Protein AF-A0A920MWV8-F1 (afdb_monomer)

Secondary structure (DSSP, 8-state):
--HHHHHHHHHHHHHHHTTSPPPEEEE--S-TTT--TTS-HHHHHTT-HHHHHHHHHHHHHHHHHHHHHHHH-SEEEEEEE----SS--SEE---S--HHHHTS-HHHHTSHHHHHHSTTHHHHHTSSS-HHHHHHSTTSHHHHHHT-EEEEEETTTEEEEEE--EESSSS-S--TTS------HHHHHSPPPP--SS-EEEEEEE----------

Solvent-accessible surface area (backbone atoms only — not comparable to full-atom values): 12370 Å² total; per-residue (Å²): 115,60,35,60,62,51,50,52,52,46,46,58,52,42,22,72,72,59,82,67,48,78,55,46,76,48,71,50,91,47,52,48,94,63,29,32,74,58,41,59,67,66,75,19,18,68,82,38,67,68,30,44,53,52,41,52,52,54,53,49,54,50,50,53,49,48,52,49,32,66,72,78,24,27,38,63,44,77,44,82,40,67,61,81,93,64,93,73,85,56,47,69,62,42,38,57,49,50,46,74,58,38,64,44,54,63,79,63,43,50,40,66,72,50,39,71,57,23,67,55,35,61,60,38,75,76,43,96,55,53,48,41,39,53,52,26,20,74,85,6,71,24,18,47,43,53,74,43,71,48,76,49,73,49,95,93,76,53,69,49,77,44,73,45,51,33,32,32,6,64,92,29,55,41,57,63,89,49,90,76,64,30,59,48,47,52,61,72,72,68,65,83,78,92,52,95,61,96,42,79,42,51,37,39,38,30,53,41,50,80,78,70,82,82,83,126

Mean predicted aligned error: 7.21 Å

Nearest PDB structures (foldseek):
  3ryd-assembly1_C  TM=3.566E-01  e=9.022E+00  Staphylococcus aureus subsp. aureus MSSA476

Foldseek 3Di:
DFQVVVVVVVQVVCCVVVVRAGAAEQEQPDAQVCAVLLDDLCVGHVPPPVNSVSSVVRLVSLVVNLVVCVVPHQEEAEAETDDDDDPDFAAFRQFQDAQVLLPDDLVVNLPVVNLVSTLCVQVPVVDPDGPLCCQANCPHPQNVQQPDWDWDQDVPPGIDIDHHHYPRYPVHSGPNPDDHDNGTNCSNPSGHDHGDDDDYHYYYYYYDDPPDDPPD

Structure (mmCIF, N/CA/C/O backbone):
data_AF-A0A920MWV8-F1
#
_entry.id   AF-A0A920MWV8-F1
#
loop_
_atom_site.group_PDB
_atom_site.id
_atom_site.type_symbol
_atom_site.label_atom_id
_atom_site.label_alt_id
_atom_site.label_comp_id
_atom_site.label_asym_id
_atom_site.label_entity_id
_atom_site.label_seq_id
_atom_site.pdbx_PDB_ins_code
_atom_site.Cartn_x
_atom_site.Cartn_y
_atom_site.Cartn_z
_atom_site.occupancy
_atom_site.B_iso_or_equiv
_atom_site.auth_seq_id
_atom_site.auth_comp_id
_atom_site.auth_asym_id
_atom_site.auth_atom_id
_atom_site.pdbx_PDB_model_num
ATOM 1 N N . MET A 1 1 ? 6.910 -9.646 11.922 1.00 60.75 1 MET A N 1
ATOM 2 C CA . MET A 1 1 ? 7.449 -8.289 11.637 1.00 60.75 1 MET A CA 1
ATOM 3 C C . MET A 1 1 ? 6.605 -7.246 12.366 1.00 60.75 1 MET A C 1
ATOM 5 O O . MET A 1 1 ? 5.391 -7.362 12.328 1.00 60.75 1 MET A O 1
ATOM 9 N N . ASN A 1 2 ? 7.201 -6.245 13.030 1.00 74.19 2 ASN A N 1
ATOM 10 C CA . ASN A 1 2 ? 6.443 -5.143 13.648 1.00 74.19 2 ASN A CA 1
ATOM 11 C C . ASN A 1 2 ? 6.273 -4.005 12.622 1.00 74.19 2 ASN A C 1
ATOM 13 O O . ASN A 1 2 ? 7.228 -3.272 12.357 1.00 74.19 2 ASN A O 1
ATOM 17 N N . ALA A 1 3 ? 5.077 -3.883 12.038 1.00 75.69 3 ALA A N 1
ATOM 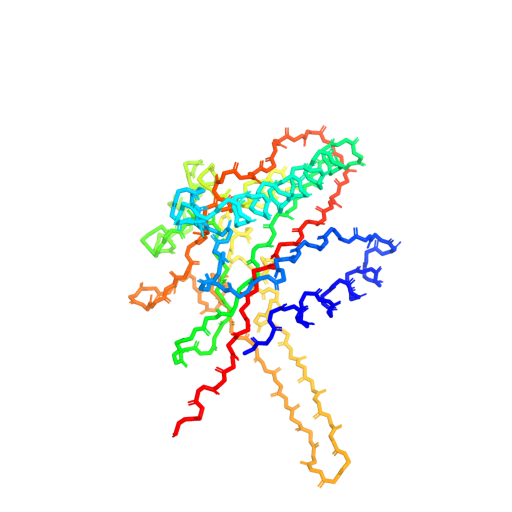18 C CA . ALA A 1 3 ? 4.782 -2.915 10.976 1.00 75.69 3 ALA A CA 1
ATOM 19 C C . ALA A 1 3 ? 4.969 -1.452 11.422 1.00 75.69 3 ALA A C 1
ATOM 21 O O . ALA A 1 3 ? 5.428 -0.624 10.637 1.00 75.69 3 ALA A O 1
ATOM 22 N N . GLN A 1 4 ? 4.720 -1.143 12.698 1.00 80.62 4 GLN A N 1
ATOM 23 C CA . GLN A 1 4 ? 4.949 0.193 13.252 1.00 80.62 4 GLN A CA 1
ATOM 24 C C . GLN A 1 4 ? 6.436 0.564 13.245 1.00 80.62 4 GLN A C 1
ATOM 26 O O . GLN A 1 4 ? 6.795 1.625 12.741 1.00 80.62 4 GLN A O 1
ATOM 31 N N . LYS A 1 5 ? 7.324 -0.328 13.701 1.00 80.56 5 LYS A N 1
ATOM 32 C CA . LYS A 1 5 ? 8.779 -0.087 13.644 1.00 80.56 5 LYS A CA 1
ATOM 33 C C . LYS A 1 5 ? 9.279 0.086 12.208 1.00 80.56 5 LYS A C 1
ATOM 35 O O . LYS A 1 5 ? 10.210 0.856 11.971 1.00 80.56 5 LYS A O 1
ATOM 40 N N . VAL A 1 6 ? 8.686 -0.632 11.251 1.00 81.06 6 VAL A N 1
ATOM 41 C CA . VAL A 1 6 ? 8.997 -0.468 9.821 1.00 81.06 6 VAL A CA 1
ATOM 42 C C . VAL A 1 6 ? 8.585 0.924 9.345 1.00 81.06 6 VAL A C 1
ATOM 44 O O . VAL A 1 6 ? 9.401 1.613 8.737 1.00 81.06 6 VAL A O 1
ATOM 47 N N . ALA A 1 7 ? 7.375 1.371 9.676 1.00 82.12 7 ALA A N 1
ATOM 48 C CA . ALA A 1 7 ? 6.882 2.692 9.303 1.00 82.12 7 ALA A CA 1
ATOM 49 C C . ALA A 1 7 ? 7.688 3.834 9.940 1.00 82.12 7 ALA A C 1
ATOM 51 O O . ALA A 1 7 ? 8.013 4.807 9.265 1.00 82.12 7 ALA A O 1
ATOM 52 N N . GLU A 1 8 ? 8.076 3.707 11.209 1.00 85.31 8 GLU A N 1
ATOM 53 C CA . GLU A 1 8 ? 8.927 4.683 11.901 1.00 85.31 8 GLU A CA 1
ATOM 54 C C . GLU A 1 8 ? 10.310 4.788 11.241 1.00 85.31 8 GLU A C 1
ATOM 56 O O . GLU A 1 8 ? 10.790 5.889 10.957 1.00 85.31 8 GLU A O 1
ATOM 61 N N . ARG A 1 9 ? 10.941 3.647 10.924 1.00 85.88 9 ARG A N 1
ATOM 62 C CA . ARG A 1 9 ? 12.221 3.621 10.196 1.00 85.88 9 ARG A CA 1
ATOM 63 C C . ARG A 1 9 ? 12.085 4.187 8.789 1.00 85.88 9 ARG A C 1
ATOM 65 O O . ARG A 1 9 ? 12.963 4.928 8.347 1.00 85.88 9 ARG A O 1
ATOM 72 N N . PHE A 1 10 ? 10.997 3.865 8.095 1.00 84.69 10 PHE A N 1
ATOM 73 C CA . PHE A 1 10 ? 10.705 4.459 6.799 1.00 84.69 10 PHE A CA 1
ATOM 74 C C . PHE A 1 10 ? 10.611 5.979 6.930 1.00 84.69 10 PHE A C 1
ATOM 76 O O . PHE A 1 10 ? 11.295 6.684 6.195 1.00 84.69 10 PHE A O 1
ATOM 83 N N . ALA A 1 11 ? 9.812 6.490 7.871 1.00 85.12 11 ALA A N 1
ATOM 84 C CA . ALA A 1 11 ? 9.607 7.923 8.057 1.00 85.12 11 ALA A CA 1
ATOM 85 C C . ALA A 1 11 ? 10.926 8.645 8.344 1.00 85.12 11 ALA A C 1
ATOM 87 O O . ALA A 1 11 ? 11.223 9.656 7.708 1.00 85.12 11 ALA A O 1
ATOM 88 N N . TYR A 1 12 ? 11.758 8.074 9.220 1.00 88.25 12 TYR A N 1
ATOM 89 C CA . TYR A 1 12 ? 13.105 8.570 9.486 1.00 88.25 12 TYR A CA 1
ATOM 90 C C . TYR A 1 12 ? 13.933 8.691 8.198 1.00 88.25 12 TYR A C 1
ATOM 92 O O . TYR A 1 12 ? 14.481 9.751 7.899 1.00 88.25 12 TYR A O 1
ATOM 100 N N . HIS A 1 13 ? 13.996 7.629 7.393 1.00 86.31 13 HIS A N 1
ATOM 101 C CA . HIS A 1 13 ? 14.766 7.642 6.151 1.00 86.31 13 HIS A CA 1
ATOM 102 C C . HIS A 1 13 ? 14.157 8.527 5.058 1.00 86.31 13 HIS A C 1
ATOM 104 O O . HIS A 1 13 ? 14.902 9.098 4.260 1.00 86.31 13 HIS A O 1
ATOM 110 N N . PHE A 1 14 ? 12.832 8.658 5.013 1.00 85.06 14 PHE A N 1
ATOM 111 C CA . PHE A 1 14 ? 12.130 9.530 4.081 1.00 85.06 14 PHE A CA 1
ATOM 112 C C . PHE A 1 14 ? 12.491 10.991 4.333 1.00 85.06 14 PHE A C 1
ATOM 114 O O . PHE A 1 14 ? 12.853 11.689 3.391 1.00 85.06 14 PHE A O 1
ATOM 121 N N . VAL A 1 15 ? 12.478 11.443 5.591 1.00 87.31 15 VAL A N 1
ATOM 122 C CA . VAL A 1 15 ? 12.857 12.820 5.955 1.00 87.31 15 VAL A CA 1
ATOM 123 C C . VAL A 1 15 ? 14.269 13.143 5.459 1.00 87.31 15 VAL A C 1
ATOM 125 O O . VAL A 1 15 ? 14.478 14.169 4.811 1.00 87.31 15 VAL A O 1
ATOM 128 N N . GLN A 1 16 ? 15.219 12.227 5.669 1.00 88.69 16 GLN A N 1
ATOM 129 C CA . GLN A 1 16 ? 16.611 12.414 5.245 1.00 88.69 16 GLN A CA 1
ATOM 130 C C . GLN A 1 16 ? 16.779 12.454 3.720 1.00 88.69 16 GLN A C 1
ATOM 132 O O . GLN A 1 16 ? 17.635 13.170 3.208 1.00 88.69 16 GLN A O 1
ATOM 137 N N . ARG A 1 17 ? 15.974 11.684 2.978 1.00 84.75 17 ARG A N 1
ATOM 138 C CA . ARG A 1 17 ? 16.089 11.560 1.513 1.00 84.75 17 ARG A CA 1
ATOM 139 C C . ARG A 1 17 ? 15.222 12.538 0.726 1.00 84.75 17 ARG A C 1
ATOM 141 O O . ARG A 1 17 ? 15.453 12.715 -0.463 1.00 84.75 17 ARG A O 1
ATOM 148 N N . SER A 1 18 ? 14.244 13.165 1.369 1.00 80.81 18 SER A N 1
ATOM 149 C CA . SER A 1 18 ? 13.305 14.105 0.743 1.00 80.81 18 SER A CA 1
ATOM 150 C C . SER A 1 18 ? 13.685 15.576 0.932 1.00 80.81 18 SER A C 1
ATOM 152 O O . SER A 1 18 ? 12.935 16.454 0.517 1.00 80.81 18 SER A O 1
ATOM 154 N N . GLY A 1 19 ? 14.822 15.863 1.576 1.00 84.31 19 GLY A N 1
ATOM 155 C CA . GLY A 1 19 ? 15.212 17.235 1.911 1.00 84.31 19 GLY A CA 1
ATOM 156 C C . GLY A 1 19 ? 14.380 17.840 3.046 1.00 84.31 19 GLY A C 1
ATOM 157 O O . GLY A 1 19 ? 14.167 19.048 3.065 1.00 84.31 19 GLY A O 1
ATOM 158 N N . GLY A 1 20 ? 13.901 17.011 3.984 1.00 85.31 20 GLY A N 1
ATOM 159 C CA . GLY A 1 20 ? 13.187 17.465 5.181 1.00 85.31 20 GLY A CA 1
ATOM 160 C C . GLY A 1 20 ? 11.659 17.384 5.118 1.00 85.31 20 GLY A C 1
ATOM 161 O O . GLY A 1 20 ? 10.998 17.930 6.000 1.00 85.31 20 GLY A O 1
ATOM 162 N N . LEU A 1 21 ? 11.069 16.713 4.121 1.00 85.00 21 LEU A N 1
ATOM 163 C CA . LEU A 1 21 ? 9.624 16.459 4.114 1.00 85.00 21 LEU A CA 1
ATOM 164 C C . LEU A 1 21 ? 9.267 15.369 5.131 1.00 85.00 21 LEU A C 1
ATOM 166 O O . LEU A 1 21 ? 9.934 14.342 5.224 1.00 85.00 21 LEU A O 1
ATOM 170 N N . PHE A 1 22 ? 8.165 15.562 5.853 1.00 87.19 22 PHE A N 1
ATOM 171 C CA . PHE A 1 22 ? 7.656 14.591 6.823 1.00 87.19 22 PHE A CA 1
ATOM 172 C C . PHE A 1 22 ? 6.448 13.846 6.250 1.00 87.19 22 PHE A C 1
ATOM 174 O O . PHE A 1 22 ? 5.479 14.511 5.865 1.00 87.19 22 PHE A O 1
ATOM 181 N N . PRO A 1 23 ? 6.466 12.500 6.188 1.00 89.69 23 PRO A N 1
ATOM 182 C CA . PRO A 1 23 ? 5.280 11.747 5.818 1.00 89.69 23 PRO A CA 1
ATOM 183 C C . PRO A 1 23 ? 4.267 11.799 6.965 1.00 89.69 23 PRO A C 1
ATOM 185 O O . PRO A 1 23 ? 4.644 11.866 8.137 1.00 89.69 23 PRO A O 1
ATOM 188 N N . HIS A 1 24 ? 2.979 11.736 6.643 1.00 89.94 24 HIS A N 1
ATOM 189 C CA . HIS A 1 24 ? 1.967 11.476 7.667 1.00 89.94 24 HIS A CA 1
ATOM 190 C C . HIS A 1 24 ? 2.054 9.996 8.054 1.00 89.94 24 HIS A C 1
ATOM 192 O O . HIS A 1 24 ? 2.054 9.153 7.165 1.00 89.94 24 HIS A O 1
ATOM 198 N N . VAL A 1 25 ? 2.162 9.676 9.346 1.00 90.44 25 VAL A N 1
ATOM 199 C CA . VAL A 1 25 ? 2.163 8.289 9.844 1.00 90.44 25 VAL A CA 1
ATOM 200 C C . VAL A 1 25 ? 0.985 8.122 10.785 1.00 90.44 25 VAL A C 1
ATOM 202 O O . VAL A 1 25 ? 0.934 8.769 11.830 1.00 90.44 25 VAL A O 1
ATOM 205 N N . ILE A 1 26 ? 0.032 7.279 10.403 1.00 91.00 26 ILE A N 1
ATOM 206 C CA . ILE A 1 26 ? -1.207 7.070 11.154 1.00 91.00 26 ILE A CA 1
ATOM 207 C C . ILE A 1 26 ? -1.239 5.624 11.620 1.00 91.00 26 ILE A C 1
ATOM 209 O O . ILE A 1 26 ? -1.191 4.707 10.806 1.00 91.00 26 ILE A O 1
ATOM 213 N N . VAL A 1 27 ? -1.304 5.430 12.935 1.00 89.75 27 VAL A N 1
ATOM 214 C CA . VAL A 1 27 ? -1.213 4.114 13.572 1.00 89.75 27 VAL A CA 1
ATOM 215 C C . VAL A 1 27 ? -2.479 3.866 14.378 1.00 89.75 27 VAL A C 1
ATOM 217 O O . VAL A 1 27 ? -2.849 4.678 15.227 1.00 89.75 27 VAL A O 1
ATOM 220 N N . SER A 1 28 ? -3.139 2.732 14.141 1.00 89.19 28 SER A N 1
ATOM 221 C CA . SER A 1 28 ? -4.110 2.219 15.110 1.00 89.19 28 SER A CA 1
ATOM 222 C C . SER A 1 28 ? -3.342 1.580 16.258 1.00 89.19 28 SER A C 1
ATOM 224 O O . SER A 1 28 ? -2.545 0.688 16.014 1.00 89.19 28 SER A O 1
ATOM 226 N N . ASN A 1 29 ? -3.571 2.012 17.497 1.00 88.00 29 ASN A N 1
ATOM 227 C CA . ASN A 1 29 ? -2.936 1.416 18.683 1.00 88.00 29 ASN A CA 1
ATOM 228 C C . ASN A 1 29 ? -3.797 0.320 19.333 1.00 88.00 29 ASN A C 1
ATOM 230 O O . ASN A 1 29 ? -3.473 -0.170 20.413 1.00 88.00 29 ASN A O 1
ATOM 234 N N . LEU A 1 30 ? -4.921 -0.043 18.709 1.00 87.56 30 LEU A N 1
ATOM 235 C CA . LEU A 1 30 ? -5.789 -1.113 19.185 1.00 87.56 30 LEU A CA 1
ATOM 236 C C . LEU A 1 30 ? -5.422 -2.428 18.511 1.00 87.56 30 LEU A C 1
ATOM 238 O O . LEU A 1 30 ? -5.200 -2.483 17.304 1.00 87.56 30 LEU A O 1
ATOM 242 N N . HIS A 1 31 ? -5.404 -3.501 19.300 1.00 85.00 31 HIS A N 1
ATOM 243 C CA . HIS A 1 31 ? -5.263 -4.846 18.763 1.00 85.00 31 HIS A CA 1
ATOM 244 C C . HIS A 1 31 ? -6.415 -5.152 17.792 1.00 85.00 31 HIS A C 1
ATOM 246 O O . HIS A 1 31 ? -7.559 -4.784 18.065 1.00 85.00 31 HIS A O 1
ATOM 252 N N . ARG A 1 32 ? -6.141 -5.885 16.704 1.00 84.06 32 ARG A N 1
ATOM 253 C CA . ARG A 1 32 ? -7.121 -6.176 15.639 1.00 84.06 32 ARG A CA 1
ATOM 254 C C . ARG A 1 32 ? -8.415 -6.825 16.148 1.00 84.06 32 ARG A C 1
ATOM 256 O O . ARG A 1 32 ? -9.489 -6.545 15.640 1.00 84.06 32 ARG A O 1
ATOM 263 N N . THR A 1 33 ? -8.331 -7.652 17.194 1.00 86.75 33 THR A N 1
ATOM 264 C CA . THR A 1 33 ? -9.518 -8.270 17.831 1.00 86.75 33 THR A CA 1
ATOM 265 C C . THR A 1 33 ? -10.361 -7.298 18.663 1.00 86.75 33 THR A C 1
ATOM 267 O O . THR A 1 33 ? -11.427 -7.671 19.143 1.00 86.75 33 THR A O 1
ATOM 270 N N . LYS A 1 34 ? -9.871 -6.078 18.900 1.00 89.81 34 LYS A N 1
ATOM 271 C CA . LYS A 1 34 ? -10.599 -4.989 19.565 1.00 89.81 34 LYS A CA 1
ATOM 272 C C . LYS A 1 34 ? -11.159 -3.994 18.557 1.00 89.81 34 LYS A C 1
ATOM 274 O O . LYS A 1 34 ? -12.237 -3.459 18.783 1.00 89.81 34 LYS A O 1
ATOM 279 N N . LEU A 1 35 ? -10.406 -3.735 17.493 1.00 91.50 35 LEU A N 1
ATOM 280 C CA . LEU A 1 35 ? -10.814 -2.927 16.356 1.00 91.50 35 LEU A CA 1
ATOM 281 C C . LEU A 1 35 ? -9.945 -3.312 15.158 1.00 91.50 35 LEU A C 1
ATOM 283 O O . LEU A 1 35 ? -8.723 -3.184 15.233 1.00 91.50 35 LEU A O 1
ATOM 287 N N . ASP A 1 36 ? -10.569 -3.712 14.054 1.00 91.25 36 ASP A N 1
ATOM 288 C CA . ASP A 1 36 ? -9.899 -3.811 12.756 1.00 91.25 36 ASP A CA 1
ATOM 289 C C . ASP A 1 36 ? -10.285 -2.604 11.894 1.00 91.25 36 ASP A C 1
ATOM 291 O O . ASP A 1 36 ? -11.315 -2.639 11.223 1.00 91.25 36 ASP A O 1
ATOM 295 N N . PRO A 1 37 ? -9.507 -1.509 11.902 1.00 89.56 37 PRO A N 1
ATOM 296 C CA . PRO A 1 37 ? -9.913 -0.298 11.206 1.00 89.56 37 PRO A CA 1
ATOM 297 C C . PRO A 1 37 ? -9.763 -0.397 9.680 1.00 89.56 37 PRO A C 1
ATOM 299 O O . PRO A 1 37 ? -10.153 0.546 8.996 1.00 89.56 37 PRO A O 1
ATOM 302 N N . ASN A 1 38 ? -9.261 -1.526 9.150 1.00 89.88 38 ASN A N 1
ATOM 303 C CA . ASN A 1 38 ? -9.212 -1.823 7.713 1.00 89.88 38 ASN A CA 1
ATOM 304 C C . ASN A 1 38 ? -10.449 -2.594 7.211 1.00 89.88 38 ASN A C 1
ATOM 306 O O . ASN A 1 38 ? -10.382 -3.330 6.218 1.00 89.88 38 ASN A O 1
ATOM 310 N N . ARG A 1 39 ? -11.573 -2.456 7.919 1.00 90.38 39 ARG A N 1
ATOM 311 C CA . ARG A 1 39 ? -12.894 -3.001 7.590 1.00 90.38 39 ARG A CA 1
ATOM 312 C C . ARG A 1 39 ? -13.945 -1.902 7.651 1.00 90.38 39 ARG A C 1
ATOM 314 O O . ARG A 1 39 ? -13.710 -0.858 8.244 1.00 90.38 39 ARG A O 1
ATOM 321 N N . GLU A 1 40 ? -15.108 -2.162 7.067 1.00 93.38 40 GLU A N 1
ATOM 322 C CA . GLU A 1 40 ? -16.284 -1.300 7.227 1.00 93.38 40 GLU A CA 1
ATOM 323 C C . GLU A 1 40 ? -16.674 -1.218 8.718 1.00 93.38 40 GLU A C 1
ATOM 325 O O . GLU A 1 40 ? -16.466 -2.183 9.457 1.00 93.38 40 GLU A O 1
ATOM 330 N N . VAL A 1 41 ? -17.206 -0.081 9.188 1.00 94.62 41 VAL A N 1
ATOM 331 C CA . VAL A 1 41 ? -17.361 0.210 10.628 1.00 94.62 41 VAL A CA 1
ATOM 332 C C . VAL A 1 41 ? -18.157 -0.851 11.393 1.00 94.62 41 VAL A C 1
ATOM 334 O O . VAL A 1 41 ? -17.835 -1.134 12.550 1.00 94.62 41 VAL A O 1
ATOM 337 N N . VAL A 1 42 ? -19.171 -1.462 10.773 1.00 94.25 42 VAL A N 1
ATOM 338 C CA . VAL A 1 42 ? -20.000 -2.496 11.406 1.00 94.25 42 VAL A CA 1
ATOM 339 C C . VAL A 1 42 ? -19.172 -3.748 11.688 1.00 94.25 42 VAL A C 1
ATOM 341 O O . VAL A 1 42 ? -19.225 -4.280 12.800 1.00 94.25 42 VAL A O 1
ATOM 344 N N . GLU A 1 43 ? -18.369 -4.190 10.718 1.00 93.44 43 GLU A N 1
ATOM 345 C CA . GLU A 1 43 ? -17.445 -5.318 10.880 1.00 93.44 43 GLU A CA 1
ATOM 346 C C . GLU A 1 43 ? -16.283 -4.951 11.813 1.00 93.44 43 GLU A C 1
ATOM 348 O O . GLU A 1 43 ? -15.942 -5.725 12.706 1.00 93.44 43 GLU A O 1
ATOM 353 N N . ALA A 1 44 ? -15.710 -3.759 11.640 1.00 91.69 44 ALA A N 1
ATOM 354 C CA . ALA A 1 44 ? -14.544 -3.277 12.371 1.00 91.69 44 ALA A CA 1
ATOM 355 C C . ALA A 1 44 ? -14.795 -3.182 13.879 1.00 91.69 44 ALA A C 1
ATOM 357 O O . ALA A 1 44 ? -13.966 -3.617 14.681 1.00 91.69 44 ALA A O 1
ATOM 358 N N . ALA A 1 45 ? -15.921 -2.573 14.261 1.00 93.06 45 ALA A N 1
ATOM 359 C CA . ALA A 1 45 ? -16.231 -2.231 15.644 1.00 93.06 45 ALA A CA 1
ATOM 360 C C . ALA A 1 45 ? -17.160 -3.240 16.335 1.00 93.06 45 ALA A C 1
ATOM 362 O O . ALA A 1 45 ? -17.302 -3.184 17.557 1.00 93.06 45 ALA A O 1
ATOM 363 N N . GLN A 1 46 ? -17.812 -4.134 15.580 1.00 93.12 46 GLN A N 1
ATOM 364 C CA . GLN A 1 46 ? -18.670 -5.212 16.095 1.00 93.12 46 GLN A CA 1
ATOM 365 C C . GLN A 1 46 ? -19.710 -4.732 17.131 1.00 93.12 46 GLN A C 1
ATOM 367 O O . GLN A 1 46 ? -19.974 -5.391 18.136 1.00 93.12 46 GLN A O 1
ATOM 372 N N . GLY A 1 47 ? -20.273 -3.538 16.914 1.00 92.12 47 GLY A N 1
ATOM 373 C CA . GLY A 1 47 ? -21.265 -2.913 17.799 1.00 92.12 47 GLY A CA 1
ATOM 374 C C . GLY A 1 47 ? -20.710 -2.284 19.087 1.00 92.12 47 GLY A C 1
ATOM 375 O O . GLY A 1 47 ? -21.478 -1.716 19.864 1.00 92.12 47 GLY A O 1
ATOM 376 N N . ASN A 1 48 ? -19.398 -2.332 19.336 1.00 96.06 48 ASN A N 1
ATOM 377 C CA . ASN A 1 48 ? -18.790 -1.690 20.498 1.00 96.06 48 ASN A CA 1
ATOM 378 C C . ASN A 1 48 ? -18.651 -0.171 20.287 1.00 96.06 48 ASN A C 1
ATOM 380 O O . ASN A 1 48 ? -17.906 0.285 19.422 1.00 96.06 48 ASN A O 1
ATOM 384 N N . LEU A 1 49 ? -19.317 0.628 21.127 1.00 95.88 49 LEU A N 1
ATOM 385 C CA . LEU A 1 49 ? -19.323 2.092 21.000 1.00 95.88 49 LEU A CA 1
ATOM 386 C C . LEU A 1 49 ? -17.930 2.731 21.133 1.00 95.88 49 LEU A C 1
ATOM 388 O O . LEU A 1 49 ? -17.637 3.702 20.438 1.00 95.88 49 LEU A O 1
ATOM 392 N N . GLY A 1 50 ? -17.061 2.186 21.987 1.00 95.12 50 GLY A N 1
ATOM 393 C CA . GLY A 1 50 ? -15.680 2.659 22.121 1.00 95.12 50 GLY A CA 1
ATOM 394 C C . GLY A 1 50 ? -14.845 2.358 20.874 1.00 95.12 50 GLY A C 1
ATOM 395 O O . GLY A 1 50 ? -14.087 3.212 20.417 1.00 95.12 50 GLY A O 1
ATOM 396 N N . ALA A 1 51 ? -15.037 1.182 20.271 1.00 94.12 51 ALA A N 1
ATOM 397 C CA . ALA A 1 51 ? -14.395 0.819 19.011 1.00 94.12 51 ALA A CA 1
ATOM 398 C C . ALA A 1 51 ? -14.886 1.697 17.847 1.00 94.12 51 ALA A C 1
ATOM 400 O O . ALA A 1 51 ? -14.062 2.145 17.056 1.00 94.12 51 ALA A O 1
ATOM 401 N N . VAL A 1 52 ? -16.181 2.040 17.785 1.00 96.31 52 VAL A N 1
ATOM 402 C CA . VAL A 1 52 ? -16.721 3.000 16.797 1.00 96.31 52 VAL A CA 1
ATOM 403 C C . VAL A 1 52 ? -16.078 4.381 16.953 1.00 96.31 52 VAL A C 1
ATOM 405 O O . VAL A 1 52 ? -15.695 5.006 15.966 1.00 96.31 52 VAL A O 1
ATOM 408 N N . GLN A 1 53 ? -15.916 4.871 18.185 1.00 96.31 53 GLN A N 1
ATOM 409 C CA . GLN A 1 53 ? -15.246 6.153 18.429 1.00 96.31 53 GLN A CA 1
ATOM 410 C C . GLN A 1 53 ? -13.784 6.131 17.966 1.00 96.31 53 GLN A C 1
ATOM 412 O O . GLN A 1 53 ? -13.346 7.055 17.278 1.00 96.31 53 GLN A O 1
ATOM 417 N N . ALA A 1 54 ? -13.046 5.069 18.297 1.00 94.88 54 ALA A N 1
ATOM 418 C CA . ALA A 1 54 ? -11.663 4.894 17.861 1.00 94.88 54 ALA A CA 1
ATOM 419 C C . ALA A 1 54 ? -11.548 4.752 16.332 1.00 94.88 54 ALA A C 1
ATOM 421 O O . ALA A 1 54 ? -10.668 5.368 15.732 1.00 94.88 54 ALA A O 1
ATOM 422 N N . TYR A 1 55 ? -12.467 4.017 15.698 1.00 95.00 55 TYR A N 1
ATOM 423 C CA . TYR A 1 55 ? -12.578 3.887 14.243 1.00 95.00 55 TYR A CA 1
ATOM 424 C C . TYR A 1 55 ? -12.761 5.250 13.571 1.00 95.00 55 TYR A C 1
ATOM 426 O O . TYR A 1 55 ? -11.996 5.620 12.682 1.00 95.00 55 TYR A O 1
ATOM 434 N N . ASN A 1 56 ? -13.730 6.037 14.044 1.00 95.56 56 ASN A N 1
ATOM 435 C CA . ASN A 1 56 ? -14.013 7.358 13.491 1.00 95.56 56 ASN A CA 1
ATOM 436 C C . ASN A 1 56 ? -12.823 8.311 13.662 1.00 95.56 56 ASN A C 1
ATOM 438 O O . ASN A 1 56 ? -12.504 9.067 12.747 1.00 95.56 56 ASN A O 1
ATOM 442 N N . ALA A 1 57 ? -12.144 8.275 14.813 1.00 95.19 57 ALA A N 1
ATOM 443 C CA . ALA A 1 57 ? -10.942 9.075 15.039 1.00 95.19 57 ALA A CA 1
ATOM 444 C C . ALA A 1 57 ? -9.813 8.681 14.074 1.00 95.19 57 ALA A C 1
ATOM 446 O O . ALA A 1 57 ? -9.195 9.552 13.464 1.00 95.19 57 ALA A O 1
ATOM 447 N N . TYR A 1 58 ? -9.584 7.379 13.897 1.00 94.25 58 TYR A N 1
ATOM 448 C CA . TYR A 1 58 ? -8.585 6.844 12.977 1.00 94.25 58 TYR A CA 1
ATOM 449 C C . TYR A 1 58 ? -8.831 7.297 11.529 1.00 94.25 58 TYR A C 1
ATOM 451 O O . TYR A 1 58 ? -7.952 7.910 10.921 1.00 94.25 58 TYR A O 1
ATOM 459 N N . HIS A 1 59 ? -10.044 7.092 11.006 1.00 93.50 59 HIS A N 1
ATOM 460 C CA . HIS A 1 59 ? -10.407 7.509 9.645 1.00 93.50 59 HIS A CA 1
ATOM 461 C C . HIS A 1 59 ? -10.388 9.033 9.472 1.00 93.50 59 HIS A C 1
ATOM 463 O O . HIS A 1 59 ? -9.972 9.532 8.428 1.00 93.50 59 HIS A O 1
ATOM 469 N N . LYS A 1 60 ? -10.717 9.802 10.518 1.00 94.94 60 LYS A N 1
ATOM 470 C CA . LYS A 1 60 ? -10.591 11.266 10.494 1.00 94.94 60 LYS A CA 1
ATOM 471 C C . LYS A 1 60 ? -9.137 11.735 10.389 1.00 94.94 60 LYS A C 1
ATOM 473 O O . LYS A 1 60 ? -8.876 12.717 9.692 1.00 94.94 60 LYS A O 1
ATOM 478 N N . PHE A 1 61 ? -8.186 11.067 11.046 1.00 94.25 61 PHE A N 1
ATOM 479 C CA . PHE A 1 61 ? -6.762 11.388 10.883 1.00 94.25 61 PHE A CA 1
ATOM 480 C C . PHE A 1 61 ? -6.274 11.109 9.460 1.00 94.25 61 PHE A C 1
ATOM 482 O O . PHE A 1 61 ? -5.495 11.901 8.931 1.00 94.25 61 PHE A O 1
ATOM 489 N N . ILE A 1 62 ? -6.766 10.036 8.831 1.00 90.94 62 ILE A N 1
ATOM 490 C CA . ILE A 1 62 ? -6.471 9.725 7.425 1.00 90.94 62 ILE A CA 1
ATOM 491 C C . ILE A 1 62 ? -7.008 10.826 6.522 1.00 90.94 62 ILE A C 1
ATOM 493 O O . ILE A 1 62 ? -6.238 11.386 5.745 1.00 90.94 62 ILE A O 1
ATOM 497 N N . GLN A 1 63 ? -8.276 11.210 6.694 1.00 90.81 63 GLN A N 1
ATOM 498 C CA . GLN A 1 63 ? -8.866 12.296 5.915 1.00 90.81 63 GLN A CA 1
ATOM 499 C C . GLN A 1 63 ? -8.097 13.608 6.103 1.00 90.81 63 GLN A C 1
ATOM 501 O O . GLN A 1 63 ? -7.752 14.265 5.135 1.00 90.81 63 GLN A O 1
ATOM 506 N N . THR A 1 64 ? -7.721 13.947 7.338 1.00 92.44 64 THR A N 1
ATOM 507 C CA . THR A 1 64 ? -6.949 15.171 7.615 1.00 92.44 64 THR A CA 1
ATOM 508 C C . THR A 1 64 ? -5.591 15.156 6.900 1.00 92.44 64 THR A C 1
ATOM 510 O O . THR A 1 64 ? -5.132 16.190 6.413 1.00 92.44 64 THR A O 1
ATOM 513 N N . ALA A 1 65 ? -4.927 13.997 6.833 1.00 89.94 65 ALA A N 1
ATOM 514 C CA . ALA A 1 65 ? -3.668 13.844 6.109 1.00 89.94 65 ALA A CA 1
ATOM 515 C C . ALA A 1 65 ? -3.865 13.973 4.592 1.00 89.94 65 ALA A C 1
ATOM 517 O O . ALA A 1 65 ? -3.056 14.637 3.947 1.00 89.94 65 ALA A O 1
ATOM 518 N N . ILE A 1 66 ? -4.939 13.390 4.052 1.00 87.81 66 ILE A N 1
ATOM 519 C CA . ILE A 1 66 ? -5.354 13.533 2.650 1.00 87.81 66 ILE A CA 1
ATOM 520 C C . ILE A 1 66 ? -5.601 15.003 2.318 1.00 87.81 66 ILE A C 1
ATOM 522 O O . ILE A 1 66 ? -4.904 15.543 1.464 1.00 87.81 66 ILE A O 1
ATOM 526 N N . ASP A 1 67 ? -6.464 15.679 3.077 1.00 89.25 67 ASP A N 1
ATOM 527 C CA . ASP A 1 67 ? -6.797 17.093 2.877 1.00 89.25 67 ASP A CA 1
ATOM 528 C C . ASP A 1 67 ? -5.536 17.971 2.935 1.00 89.25 67 ASP A C 1
ATOM 530 O O . ASP A 1 67 ? -5.363 18.907 2.155 1.00 89.25 67 ASP A O 1
ATOM 534 N N . THR A 1 68 ? -4.607 17.660 3.848 1.00 89.06 68 THR A N 1
ATOM 535 C CA . THR A 1 68 ? -3.317 18.360 3.958 1.00 89.06 68 THR A CA 1
ATOM 536 C C . THR A 1 68 ? -2.451 18.139 2.720 1.00 89.06 68 THR A C 1
ATOM 538 O O . THR A 1 68 ? -1.802 19.075 2.245 1.00 89.06 68 THR A O 1
ATOM 541 N N . VAL A 1 69 ? -2.399 16.907 2.209 1.00 85.62 69 VAL A N 1
ATOM 542 C CA . VAL A 1 69 ? -1.673 16.599 0.977 1.00 85.62 69 VAL A CA 1
ATOM 543 C C . VAL A 1 69 ? -2.298 17.343 -0.189 1.00 85.62 69 VAL A C 1
ATOM 545 O O . VAL A 1 69 ? -1.562 18.046 -0.856 1.00 85.62 69 VAL A O 1
ATOM 548 N N . GLU A 1 70 ? -3.611 17.291 -0.378 1.00 83.81 70 GLU A N 1
ATOM 549 C CA . GLU A 1 70 ? -4.301 17.975 -1.480 1.00 83.81 70 GLU A CA 1
ATOM 550 C C . GLU A 1 70 ? -4.208 19.508 -1.395 1.00 83.81 70 GLU A C 1
ATOM 552 O O . GLU A 1 70 ? -4.154 20.190 -2.417 1.00 83.81 70 GLU A O 1
ATOM 557 N N . THR A 1 71 ? -4.137 20.070 -0.183 1.00 85.62 71 THR A N 1
ATOM 558 C CA . THR A 1 71 ? -4.033 21.525 0.024 1.00 85.62 71 THR A CA 1
ATOM 559 C C . THR A 1 71 ? -2.628 22.065 -0.252 1.00 85.62 71 THR A C 1
ATOM 561 O O . THR A 1 71 ? -2.473 23.147 -0.820 1.00 85.62 71 THR A O 1
ATOM 564 N N . TYR A 1 72 ? -1.585 21.365 0.204 1.00 84.69 72 TYR A N 1
ATOM 565 C CA . TYR A 1 72 ? -0.211 21.898 0.224 1.00 84.69 72 TYR A CA 1
ATOM 566 C C . TYR A 1 72 ? 0.742 21.204 -0.748 1.00 84.69 72 TYR A C 1
ATOM 568 O O . TYR A 1 72 ? 1.856 21.685 -0.990 1.00 84.69 72 TYR A O 1
ATOM 576 N N . PHE A 1 73 ? 0.320 20.066 -1.280 1.00 80.00 73 PHE A N 1
ATOM 577 C CA . PHE A 1 73 ? 1.044 19.242 -2.226 1.00 80.00 73 PHE A CA 1
ATOM 578 C C . PHE A 1 73 ? 0.108 18.946 -3.391 1.00 80.00 73 PHE A C 1
ATOM 580 O O . PHE A 1 73 ? -1.100 19.131 -3.329 1.00 80.00 73 PHE A O 1
ATOM 587 N N . ASN A 1 74 ? 0.675 18.546 -4.509 1.00 73.12 74 ASN A N 1
ATOM 588 C CA . ASN A 1 74 ? -0.110 18.338 -5.711 1.00 73.12 74 ASN A CA 1
ATOM 589 C C . ASN A 1 74 ? -0.470 16.870 -5.918 1.00 73.12 74 ASN A C 1
ATOM 591 O O . ASN A 1 74 ? -1.393 16.547 -6.656 1.00 73.12 74 ASN A O 1
ATOM 595 N N . SER A 1 75 ? 0.273 15.969 -5.295 1.00 74.81 75 SER A N 1
ATOM 596 C CA . SER A 1 75 ? -0.021 14.550 -5.329 1.00 74.81 75 SER A CA 1
ATOM 597 C C . SER A 1 75 ? 0.463 13.905 -4.051 1.00 74.81 75 SER A C 1
ATOM 599 O O . SER A 1 75 ? 1.378 14.407 -3.381 1.00 74.81 75 SER A O 1
ATOM 601 N N . GLY A 1 76 ? -0.111 12.750 -3.749 1.00 78.31 76 GLY A N 1
ATOM 602 C CA . GLY A 1 76 ? 0.483 11.869 -2.779 1.00 78.31 76 GLY A CA 1
ATOM 603 C C . GLY A 1 76 ? 0.258 10.401 -3.041 1.00 78.31 76 GLY A C 1
ATOM 604 O O . GLY A 1 76 ? -0.398 9.991 -3.993 1.00 78.31 76 GLY A O 1
ATOM 605 N N . VAL A 1 77 ? 0.864 9.608 -2.168 1.00 81.88 77 VAL A N 1
ATOM 606 C CA . VAL A 1 77 ? 0.742 8.154 -2.176 1.00 81.88 77 VAL A CA 1
ATOM 607 C C . VAL A 1 77 ? 0.283 7.724 -0.794 1.00 81.88 77 VAL A C 1
ATOM 609 O O . VAL A 1 77 ? 0.884 8.124 0.203 1.00 81.88 77 VAL A O 1
ATOM 612 N N . LEU A 1 78 ? -0.780 6.926 -0.751 1.00 84.81 78 LEU A N 1
ATOM 613 C CA . LEU A 1 78 ? -1.265 6.259 0.449 1.00 84.81 78 LEU A CA 1
ATOM 614 C C . LEU A 1 78 ? -0.639 4.861 0.508 1.00 84.81 78 LEU A C 1
ATOM 616 O O . LEU A 1 78 ? -0.916 4.027 -0.350 1.00 84.81 78 LEU A O 1
ATOM 620 N N . LEU A 1 79 ? 0.203 4.596 1.504 1.00 83.56 79 LEU A N 1
ATOM 621 C CA . LEU A 1 79 ? 0.764 3.263 1.733 1.00 83.56 79 LEU A CA 1
ATOM 622 C C . LEU A 1 79 ? 0.094 2.617 2.941 1.00 83.56 79 LEU A C 1
ATOM 624 O O . LEU A 1 79 ? 0.237 3.119 4.051 1.00 83.56 79 LEU A O 1
ATOM 628 N N . ASP A 1 80 ? -0.596 1.499 2.724 1.00 84.25 80 ASP A N 1
ATOM 629 C CA . ASP A 1 80 ? -1.107 0.634 3.789 1.00 84.25 80 ASP A CA 1
ATOM 630 C C . ASP A 1 80 ? -0.053 -0.427 4.143 1.00 84.25 80 ASP A C 1
ATOM 632 O O . ASP A 1 80 ? 0.246 -1.323 3.352 1.00 84.25 80 ASP A O 1
ATOM 636 N N . LEU A 1 81 ? 0.525 -0.309 5.339 1.00 80.12 81 LEU A N 1
ATOM 637 C CA . LEU A 1 81 ? 1.514 -1.237 5.871 1.00 80.12 81 LEU A CA 1
ATOM 638 C C . LEU A 1 81 ? 0.869 -2.211 6.862 1.00 80.12 81 LEU A C 1
ATOM 640 O O . LEU A 1 81 ? 0.388 -1.822 7.932 1.00 80.12 81 LEU A O 1
ATOM 644 N N . HIS A 1 82 ? 0.967 -3.499 6.544 1.00 76.56 82 HIS A N 1
ATOM 645 C CA . HIS A 1 82 ? 0.561 -4.607 7.399 1.00 76.56 82 HIS A CA 1
ATOM 646 C C . HIS A 1 82 ? 1.635 -5.709 7.379 1.00 76.56 82 HIS A C 1
ATOM 648 O O . HIS A 1 82 ? 2.390 -5.860 6.422 1.00 76.56 82 HIS A O 1
ATOM 654 N N . GLY A 1 83 ? 1.744 -6.471 8.468 1.00 69.12 83 GLY A N 1
ATOM 655 C CA . GLY A 1 83 ? 2.455 -7.746 8.459 1.00 69.12 83 GLY A CA 1
ATOM 656 C C . GLY A 1 83 ? 1.531 -8.847 7.946 1.00 69.12 83 GLY A C 1
ATOM 657 O O . GLY A 1 83 ? 0.359 -8.884 8.309 1.00 69.12 83 GLY A O 1
ATOM 658 N N . HIS A 1 84 ? 2.042 -9.764 7.137 1.00 70.06 84 HIS A N 1
ATOM 659 C CA . HIS A 1 84 ? 1.321 -10.987 6.794 1.00 70.06 84 HIS A CA 1
ATOM 660 C C . HIS A 1 84 ? 1.918 -12.179 7.552 1.00 70.06 84 HIS A C 1
ATOM 662 O O . HIS A 1 84 ? 3.035 -12.118 8.072 1.00 70.06 84 HIS A O 1
ATOM 668 N N . GLY A 1 85 ? 1.104 -13.220 7.718 1.00 66.62 85 GLY A N 1
ATOM 669 C CA . GLY A 1 85 ? 1.435 -14.432 8.467 1.00 66.62 85 GLY A CA 1
ATOM 670 C C . GLY A 1 85 ? 1.393 -15.662 7.572 1.00 66.62 85 GLY A C 1
ATOM 671 O O . GLY A 1 85 ? 0.695 -16.613 7.905 1.00 66.62 85 GLY A O 1
ATOM 672 N N . HIS A 1 86 ? 2.063 -15.612 6.420 1.00 75.81 86 HIS A N 1
ATOM 673 C CA . HIS A 1 86 ? 2.232 -16.773 5.548 1.00 75.81 86 HIS A CA 1
ATOM 674 C C . HIS A 1 86 ? 3.710 -17.069 5.289 1.00 75.81 86 HIS A C 1
ATOM 676 O O . HIS A 1 86 ? 4.572 -16.203 5.444 1.00 75.81 86 HIS A O 1
ATOM 682 N N . ASP A 1 87 ? 3.991 -18.305 4.878 1.00 81.56 87 ASP A N 1
ATOM 683 C CA . ASP A 1 87 ? 5.351 -18.849 4.809 1.00 81.56 87 ASP A CA 1
ATOM 684 C C . ASP A 1 87 ? 6.248 -18.121 3.797 1.00 81.56 87 ASP A C 1
ATOM 686 O O . ASP A 1 87 ? 7.467 -18.059 3.969 1.00 81.56 87 ASP A O 1
ATOM 690 N N . ILE A 1 88 ? 5.652 -17.518 2.762 1.00 83.12 88 ILE A N 1
ATOM 691 C CA . ILE A 1 88 ? 6.394 -16.824 1.708 1.00 83.12 88 ILE A CA 1
ATOM 692 C C . ILE A 1 88 ? 6.922 -15.477 2.215 1.00 83.12 88 ILE A C 1
ATOM 694 O O . ILE A 1 88 ? 6.161 -14.539 2.461 1.00 83.12 88 ILE A O 1
ATOM 698 N N . GLN A 1 89 ? 8.245 -15.367 2.327 1.00 84.69 89 GLN A N 1
ATOM 699 C CA . GLN A 1 89 ? 8.937 -14.157 2.772 1.00 84.69 89 GLN A CA 1
ATOM 700 C C . GLN A 1 89 ? 9.154 -13.181 1.610 1.00 84.69 89 GLN A C 1
ATOM 702 O O . GLN A 1 89 ? 10.194 -13.191 0.961 1.00 84.69 89 GLN A O 1
ATOM 707 N N . ARG A 1 90 ? 8.170 -12.315 1.358 1.00 88.31 90 ARG A N 1
ATOM 708 C CA . ARG A 1 90 ? 8.257 -11.227 0.370 1.00 88.31 90 ARG A CA 1
ATOM 709 C C . ARG A 1 90 ? 7.424 -10.022 0.792 1.00 88.31 90 ARG A C 1
ATOM 711 O O . ARG A 1 90 ? 6.503 -10.146 1.601 1.00 88.31 90 ARG A O 1
ATOM 718 N N . LEU A 1 91 ? 7.710 -8.865 0.206 1.00 88.69 91 LEU A N 1
ATOM 719 C CA . LEU A 1 91 ? 6.843 -7.695 0.294 1.00 88.69 91 LEU A CA 1
ATOM 720 C C . LEU A 1 91 ? 5.713 -7.792 -0.733 1.00 88.69 91 LEU A C 1
ATOM 722 O O . LEU A 1 91 ? 5.952 -7.972 -1.924 1.00 88.69 91 LEU A O 1
ATOM 726 N N . GLU A 1 92 ? 4.481 -7.639 -0.265 1.00 91.31 92 GLU A N 1
ATOM 727 C CA . GLU A 1 92 ? 3.293 -7.627 -1.113 1.00 91.31 92 GLU A CA 1
ATOM 728 C C . GLU A 1 92 ? 2.808 -6.192 -1.265 1.00 91.31 92 GLU A C 1
ATOM 730 O O . GLU A 1 92 ? 2.445 -5.527 -0.296 1.00 91.31 92 GLU A O 1
ATOM 735 N N . LEU A 1 93 ? 2.868 -5.686 -2.490 1.00 91.44 93 LEU A N 1
ATOM 736 C CA . LEU A 1 93 ? 2.518 -4.316 -2.816 1.00 91.44 93 LEU A CA 1
ATOM 737 C C . LEU A 1 93 ? 1.087 -4.304 -3.360 1.00 91.44 93 LEU A C 1
ATOM 739 O O . LEU A 1 93 ? 0.870 -4.379 -4.567 1.00 91.44 93 LEU A O 1
ATOM 743 N N . GLY A 1 94 ? 0.115 -4.285 -2.447 1.00 90.31 94 GLY A N 1
ATOM 744 C CA . GLY A 1 94 ? -1.320 -4.276 -2.740 1.00 90.31 94 GLY A CA 1
ATOM 745 C C . GLY A 1 94 ? -1.791 -2.952 -3.338 1.00 90.31 94 GLY A C 1
ATOM 746 O O . GLY A 1 94 ? -2.069 -2.000 -2.608 1.00 90.31 94 GLY A O 1
ATOM 747 N N . TYR A 1 95 ? -1.890 -2.886 -4.667 1.00 92.88 95 TYR A N 1
ATOM 748 C CA . TYR A 1 95 ? -2.277 -1.672 -5.396 1.00 92.88 95 TYR A CA 1
ATOM 749 C C . TYR A 1 95 ? -3.737 -1.653 -5.859 1.00 92.88 95 TYR A C 1
ATOM 751 O O . TYR A 1 95 ? -4.047 -1.001 -6.855 1.00 92.88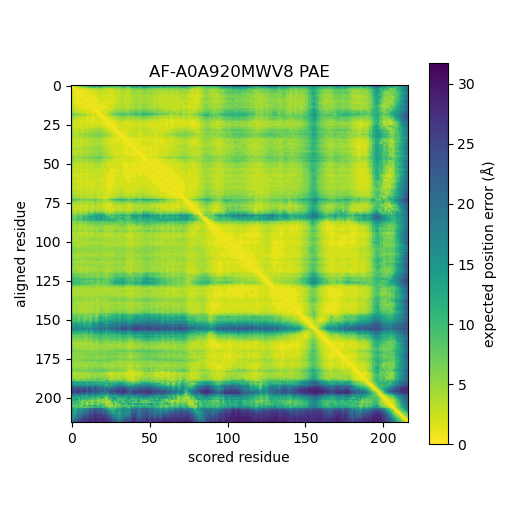 95 TYR A O 1
ATOM 759 N N . LEU A 1 96 ? -4.619 -2.373 -5.158 1.00 93.75 96 LEU A N 1
ATOM 760 C CA . LEU A 1 96 ? -6.014 -2.655 -5.534 1.00 93.75 96 LEU A CA 1
ATOM 761 C C . LEU A 1 96 ? -6.165 -3.458 -6.835 1.00 93.75 96 LEU A C 1
ATOM 763 O O . LEU A 1 96 ? -7.251 -3.522 -7.406 1.00 93.75 96 LEU A O 1
ATOM 767 N N . LEU A 1 97 ? -5.085 -4.096 -7.278 1.00 95.44 97 LEU A N 1
ATOM 768 C CA . LEU A 1 97 ? -5.076 -5.070 -8.364 1.00 95.44 97 LEU A CA 1
ATOM 769 C C . LEU A 1 97 ? -5.039 -6.468 -7.758 1.00 95.44 97 LEU A C 1
ATOM 771 O O . LEU A 1 97 ? -4.320 -6.683 -6.786 1.00 95.44 97 LEU A O 1
ATOM 775 N N . ASP A 1 98 ? -5.818 -7.393 -8.302 1.00 95.81 98 ASP A N 1
ATOM 776 C CA . ASP A 1 98 ? -5.801 -8.794 -7.885 1.00 95.81 98 ASP A CA 1
ATOM 777 C C . ASP A 1 98 ? -4.796 -9.628 -8.692 1.00 95.81 98 ASP A C 1
ATOM 779 O O . ASP A 1 98 ? -4.175 -9.140 -9.637 1.00 95.81 98 ASP A O 1
ATOM 783 N N . SER A 1 99 ? -4.595 -10.891 -8.303 1.00 95.94 99 SER A N 1
ATOM 784 C CA . SER A 1 99 ? -3.647 -11.779 -8.986 1.00 95.94 99 SER A CA 1
ATOM 785 C C . SER A 1 99 ? -3.956 -11.933 -10.479 1.00 95.94 99 SER A C 1
ATOM 787 O O . SER A 1 99 ? -3.030 -11.953 -11.284 1.00 95.94 99 SER A O 1
ATOM 789 N N . ASN A 1 100 ? -5.238 -11.967 -10.869 1.00 97.12 100 ASN A N 1
ATOM 790 C CA . ASN A 1 100 ? -5.617 -12.094 -12.277 1.00 97.12 100 ASN A CA 1
ATOM 791 C C . ASN A 1 100 ? -5.280 -10.821 -13.057 1.00 97.12 100 ASN A C 1
ATOM 793 O O . ASN A 1 100 ? -4.847 -10.908 -14.205 1.00 97.12 100 ASN A O 1
ATOM 797 N N . ASP A 1 101 ? -5.455 -9.643 -12.449 1.00 97.94 101 ASP A N 1
ATOM 798 C CA . ASP A 1 101 ? -4.995 -8.393 -13.054 1.00 97.94 101 ASP A CA 1
ATOM 799 C C . ASP A 1 101 ? -3.472 -8.410 -13.238 1.00 97.94 101 ASP A C 1
ATOM 801 O O . ASP A 1 101 ? -2.971 -8.052 -14.302 1.00 97.94 101 ASP A O 1
ATOM 805 N N . LEU A 1 102 ? -2.723 -8.828 -12.211 1.00 97.88 102 LEU A N 1
ATOM 806 C CA . LEU A 1 102 ? -1.257 -8.843 -12.236 1.00 97.88 102 LEU A CA 1
ATOM 807 C C . LEU A 1 102 ? -0.685 -9.879 -13.218 1.00 97.88 102 LEU A C 1
ATOM 809 O O . LEU A 1 102 ? 0.408 -9.664 -13.753 1.00 97.88 102 LEU A O 1
ATOM 813 N N . ASP A 1 103 ? -1.421 -10.951 -13.512 1.00 97.62 103 ASP A N 1
ATOM 814 C CA . ASP A 1 103 ? -1.066 -11.957 -14.523 1.00 97.62 103 ASP A CA 1
ATOM 815 C C . ASP A 1 103 ? -1.145 -11.431 -15.965 1.00 97.62 103 ASP A C 1
ATOM 817 O O . ASP A 1 103 ? -0.567 -12.022 -16.882 1.00 97.62 103 ASP A O 1
ATOM 821 N N . LEU A 1 104 ? -1.810 -10.296 -16.196 1.00 98.25 104 LEU A N 1
ATOM 822 C CA . LEU A 1 104 ? -1.892 -9.689 -17.522 1.00 98.25 104 LEU A CA 1
ATOM 823 C C . LEU A 1 104 ? -0.516 -9.253 -18.031 1.00 98.25 104 LEU A C 1
ATOM 825 O O . LEU A 1 104 ? 0.323 -8.734 -17.290 1.00 98.25 104 LEU A O 1
ATOM 829 N N . GLY A 1 105 ? -0.296 -9.379 -19.343 1.00 97.88 105 GLY A N 1
ATOM 830 C CA . GLY A 1 105 ? 0.898 -8.847 -19.999 1.00 97.88 105 GLY A CA 1
ATOM 831 C C . GLY A 1 105 ? 0.929 -7.312 -20.002 1.00 97.88 105 GLY A C 1
ATOM 832 O O . GLY A 1 105 ? -0.106 -6.656 -19.885 1.00 97.88 105 GLY A O 1
ATOM 833 N N . ASN A 1 106 ? 2.114 -6.714 -20.194 1.00 97.50 106 ASN A N 1
ATOM 834 C CA . ASN A 1 106 ? 2.289 -5.248 -20.151 1.00 97.50 106 ASN A CA 1
ATOM 835 C C . ASN A 1 106 ? 1.345 -4.498 -21.106 1.00 97.50 106 ASN A C 1
ATOM 837 O O . ASN A 1 106 ? 0.813 -3.454 -20.749 1.00 97.50 106 ASN A O 1
ATOM 841 N N . VAL A 1 107 ? 1.090 -5.040 -22.301 1.00 97.75 107 VAL A N 1
ATOM 842 C CA . VAL A 1 107 ? 0.163 -4.427 -23.269 1.00 97.75 107 VAL A CA 1
ATOM 843 C C . VAL A 1 107 ? -1.266 -4.371 -22.721 1.00 97.75 107 VAL A C 1
ATOM 845 O O . VAL A 1 107 ? -1.928 -3.350 -22.859 1.00 97.75 107 VAL A O 1
ATOM 848 N N . GLN A 1 108 ? -1.731 -5.447 -22.084 1.00 98.19 108 GLN A N 1
ATOM 849 C CA . GLN A 1 108 ? -3.099 -5.552 -21.573 1.00 98.19 108 GLN A CA 1
ATOM 850 C C . GLN A 1 108 ? -3.294 -4.695 -20.321 1.00 98.19 108 GLN A C 1
ATOM 852 O O . GLN A 1 108 ? -4.256 -3.935 -20.243 1.00 98.19 108 GLN A O 1
ATOM 857 N N . ILE A 1 109 ? -2.355 -4.767 -19.372 1.00 97.56 109 ILE A N 1
ATOM 858 C CA . ILE A 1 109 ? -2.459 -4.028 -18.109 1.00 97.56 109 ILE A CA 1
ATOM 859 C C . ILE A 1 109 ? -2.326 -2.511 -18.300 1.00 97.56 109 ILE A C 1
ATOM 861 O O . ILE A 1 109 ? -2.789 -1.744 -17.469 1.00 97.56 109 ILE A O 1
ATOM 865 N N . ASN A 1 110 ? -1.759 -2.055 -19.423 1.00 96.75 110 ASN A N 1
ATOM 866 C CA . ASN A 1 110 ? -1.716 -0.637 -19.790 1.00 96.75 110 ASN A CA 1
ATOM 867 C C . ASN A 1 110 ? -3.078 -0.058 -20.215 1.00 96.75 110 ASN A C 1
ATOM 869 O O . ASN A 1 110 ? -3.163 1.140 -20.490 1.00 96.75 110 ASN A O 1
ATOM 873 N N . ALA A 1 111 ? -4.143 -0.863 -20.280 1.00 96.06 111 ALA A N 1
ATOM 874 C CA . ALA A 1 111 ? -5.483 -0.340 -20.511 1.00 96.06 111 ALA A CA 1
ATOM 875 C C . ALA A 1 111 ? -5.915 0.602 -19.361 1.00 96.06 111 ALA A C 1
ATOM 877 O O . ALA A 1 111 ? -5.686 0.273 -18.192 1.00 96.06 111 ALA A O 1
ATOM 878 N N . PRO A 1 112 ? -6.594 1.734 -19.653 1.00 92.62 112 PRO A N 1
ATOM 879 C CA . PRO A 1 112 ? -6.974 2.727 -18.640 1.00 92.62 112 PRO A CA 1
ATOM 880 C C . PRO A 1 112 ? -7.718 2.153 -17.430 1.00 92.62 112 PRO A C 1
ATOM 882 O O . PRO A 1 112 ? -7.475 2.583 -16.309 1.00 92.62 112 PRO A O 1
ATOM 885 N N . THR A 1 113 ? -8.541 1.119 -17.636 1.00 94.62 113 THR A N 1
ATOM 886 C CA . THR A 1 113 ? -9.321 0.472 -16.571 1.00 94.62 113 THR A CA 1
ATOM 887 C C . THR A 1 113 ? -8.476 -0.049 -15.40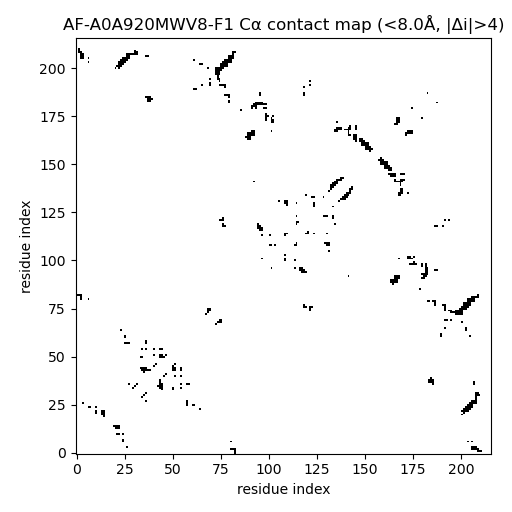2 1.00 94.62 113 THR A C 1
ATOM 889 O O . THR A 1 113 ? -8.965 -0.044 -14.277 1.00 94.62 113 THR A O 1
ATOM 892 N N . TYR A 1 114 ? -7.232 -0.491 -15.628 1.00 95.12 114 TYR A N 1
ATOM 893 C CA . TYR A 1 114 ? -6.372 -1.012 -14.555 1.00 95.12 114 TYR A CA 1
ATOM 894 C C . TYR A 1 114 ? -5.650 0.111 -13.820 1.00 95.12 114 TYR A C 1
ATOM 896 O O . TYR A 1 114 ? -5.540 0.080 -12.595 1.00 95.12 114 TYR A O 1
ATOM 904 N N . ALA A 1 115 ? -5.216 1.135 -14.557 1.00 91.31 115 ALA A N 1
ATOM 905 C CA . ALA A 1 115 ? -4.660 2.335 -13.954 1.00 91.31 115 ALA A CA 1
ATOM 906 C C . ALA A 1 115 ? -5.708 3.043 -13.084 1.00 91.31 115 ALA A C 1
ATOM 908 O O . ALA A 1 115 ? -5.384 3.462 -11.983 1.00 91.31 115 ALA A O 1
ATOM 909 N N . GLU A 1 116 ? -6.961 3.136 -13.538 1.00 89.31 116 GLU A N 1
ATOM 910 C CA . GLU A 1 116 ? -8.075 3.745 -12.795 1.00 89.31 116 GLU A CA 1
ATOM 911 C C . GLU A 1 116 ? -8.523 2.915 -11.587 1.00 89.31 116 GLU A C 1
ATOM 913 O O . GLU A 1 116 ? -8.899 3.488 -10.569 1.00 89.31 116 GLU A O 1
ATOM 918 N N . LYS A 1 117 ? -8.438 1.580 -11.667 1.00 91.19 117 LYS A N 1
ATOM 919 C CA . LYS A 1 117 ? -8.681 0.673 -10.531 1.00 91.19 117 LYS A CA 1
ATOM 920 C C . LYS A 1 117 ? -7.620 0.820 -9.432 1.00 91.19 117 LYS A C 1
ATOM 922 O O . LYS A 1 117 ? -7.895 0.528 -8.271 1.00 91.19 117 LYS A O 1
ATOM 927 N N . SER A 1 118 ? -6.404 1.231 -9.789 1.00 91.44 118 SER A N 1
ATOM 928 C CA . SER A 1 118 ? -5.240 1.123 -8.917 1.00 91.44 118 SER A CA 1
ATOM 929 C C . SER A 1 118 ? -5.024 2.312 -7.977 1.00 91.44 118 SER A C 1
ATOM 931 O O . SER A 1 118 ? -5.125 3.473 -8.372 1.00 91.44 118 SER A O 1
ATOM 933 N N . SER A 1 119 ? -4.567 2.032 -6.752 1.00 88.75 119 SER A N 1
ATOM 934 C CA . SER A 1 119 ? -4.213 3.062 -5.759 1.00 88.75 119 SER A CA 1
ATOM 935 C C . SER A 1 119 ? -2.956 3.878 -6.101 1.00 88.75 119 SER A C 1
ATOM 937 O O . SER A 1 119 ? -2.673 4.879 -5.444 1.00 88.75 119 SER A O 1
ATOM 939 N N . ILE A 1 120 ? -2.203 3.493 -7.139 1.00 88.31 120 ILE A N 1
ATOM 940 C CA . ILE A 1 120 ? -1.034 4.237 -7.650 1.00 88.31 120 ILE A CA 1
ATOM 941 C C . ILE A 1 120 ? -1.322 4.981 -8.963 1.00 88.31 120 ILE A C 1
ATOM 943 O O . ILE A 1 120 ? -0.399 5.440 -9.643 1.00 88.31 120 ILE A O 1
ATOM 947 N N . SER A 1 121 ? -2.599 5.141 -9.319 1.00 85.75 121 SER A N 1
ATOM 948 C CA . SER A 1 121 ? -3.044 5.872 -10.513 1.00 85.75 121 SER A CA 1
ATOM 949 C C . SER A 1 121 ? -2.428 7.275 -10.616 1.00 85.75 121 SER A C 1
ATOM 951 O O . SER A 1 121 ? -1.990 7.688 -11.693 1.00 85.75 121 SER A O 1
ATOM 953 N N . GLN A 1 122 ? -2.295 7.978 -9.486 1.00 77.94 122 GLN A N 1
ATOM 954 C CA . GLN A 1 122 ? -1.681 9.305 -9.434 1.00 77.94 122 GLN A CA 1
ATOM 955 C C . GLN A 1 122 ? -0.213 9.299 -9.862 1.00 77.94 122 GLN A C 1
ATOM 957 O O . GLN A 1 122 ? 0.199 10.180 -10.611 1.00 77.94 122 GLN A O 1
ATOM 962 N N . ILE A 1 123 ? 0.573 8.296 -9.457 1.00 80.31 123 ILE A N 1
ATOM 963 C CA . ILE A 1 123 ? 1.996 8.203 -9.826 1.00 80.31 123 ILE A CA 1
ATOM 964 C C . ILE A 1 123 ? 2.137 8.109 -11.347 1.00 80.31 123 ILE A C 1
ATOM 966 O O . ILE A 1 123 ? 3.009 8.746 -11.937 1.00 80.31 123 ILE A O 1
ATOM 970 N N . THR A 1 124 ? 1.225 7.377 -11.986 1.00 77.62 124 THR A N 1
ATOM 971 C CA . THR A 1 124 ? 1.167 7.251 -13.448 1.00 77.62 124 THR A CA 1
ATOM 972 C C . THR A 1 124 ? 0.919 8.596 -14.123 1.00 77.62 124 THR A C 1
ATOM 974 O O . THR A 1 124 ? 1.508 8.875 -15.156 1.00 77.62 124 THR A O 1
ATOM 977 N N . SER A 1 125 ? 0.120 9.480 -13.517 1.00 74.94 125 SER A N 1
ATOM 978 C CA . SER A 1 125 ? -0.123 10.824 -14.064 1.00 74.94 125 SER A CA 1
ATOM 979 C C . SER A 1 125 ? 1.065 11.788 -13.935 1.00 74.94 125 SER A C 1
ATOM 981 O O . SER A 1 125 ? 1.100 12.811 -14.613 1.00 74.94 125 SER A O 1
ATOM 983 N N . LEU A 1 126 ? 2.047 11.464 -13.086 1.00 75.88 126 LEU A N 1
ATOM 984 C CA . LEU A 1 126 ? 3.237 12.287 -12.842 1.00 75.88 126 LEU A CA 1
ATOM 985 C C . LEU A 1 126 ? 4.450 11.878 -13.685 1.00 75.88 126 LEU A C 1
ATOM 987 O O . LEU A 1 126 ? 5.488 12.538 -13.627 1.00 75.88 126 LEU A O 1
ATOM 991 N 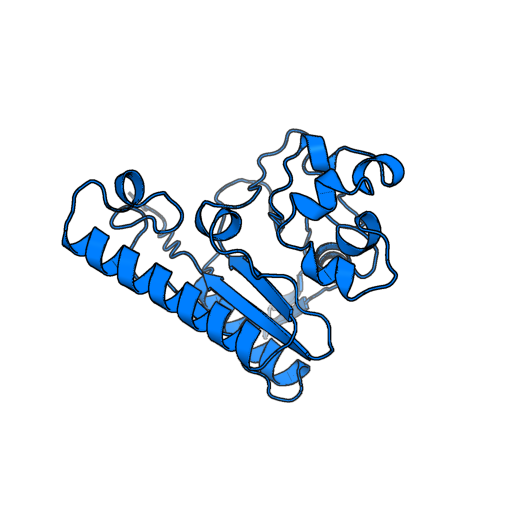N . SER A 1 127 ? 4.347 10.780 -14.432 1.00 78.75 127 SER A N 1
ATOM 992 C CA . SER A 1 127 ? 5.446 10.186 -15.185 1.00 78.75 127 SER A CA 1
ATOM 993 C C . SER A 1 127 ? 5.038 9.979 -16.644 1.00 78.75 127 SER A C 1
ATOM 995 O O . SER A 1 127 ? 3.893 9.625 -16.904 1.00 78.75 127 SER A O 1
ATOM 997 N N . PRO A 1 128 ? 5.953 10.132 -17.617 1.00 85.50 128 PRO A N 1
ATOM 998 C CA . PRO A 1 128 ? 5.698 9.697 -18.990 1.00 85.50 128 PRO A CA 1
ATOM 999 C C . PRO A 1 128 ? 5.688 8.163 -19.143 1.00 85.50 128 PRO A C 1
ATOM 1001 O O . PRO A 1 128 ? 5.435 7.666 -20.237 1.00 85.50 128 PRO A O 1
ATOM 1004 N N . ALA A 1 129 ? 6.010 7.417 -18.081 1.00 90.88 129 ALA A N 1
ATOM 1005 C CA . ALA A 1 129 ? 6.029 5.961 -18.082 1.00 90.88 129 ALA A CA 1
ATOM 1006 C C . ALA A 1 129 ? 4.621 5.365 -18.233 1.00 90.88 129 ALA A C 1
ATOM 1008 O O . ALA A 1 129 ? 3.631 5.894 -17.728 1.00 90.88 129 ALA A O 1
ATOM 1009 N N . THR A 1 130 ? 4.545 4.212 -18.887 1.00 94.81 130 THR A N 1
ATOM 1010 C CA . THR A 1 130 ? 3.327 3.403 -18.951 1.00 94.81 130 THR A CA 1
ATOM 1011 C C . THR A 1 130 ? 2.932 2.895 -17.564 1.00 94.81 130 THR A C 1
ATOM 1013 O O . THR A 1 130 ? 3.772 2.751 -16.670 1.00 94.81 130 THR A O 1
ATOM 1016 N N . PHE A 1 131 ? 1.655 2.547 -17.384 1.00 95.69 131 PHE A N 1
ATOM 1017 C CA . PHE A 1 131 ? 1.181 1.993 -16.116 1.00 95.69 131 PHE A CA 1
ATOM 1018 C C . PHE A 1 131 ? 1.978 0.749 -15.698 1.00 95.69 131 PHE A C 1
ATOM 1020 O O . PHE A 1 131 ? 2.394 0.635 -14.550 1.00 95.69 131 PHE A O 1
ATOM 1027 N N . SER A 1 132 ? 2.291 -0.138 -16.644 1.00 97.12 132 SER A N 1
ATOM 1028 C CA . SER A 1 132 ? 3.105 -1.331 -16.399 1.00 97.12 132 SER A CA 1
ATOM 1029 C C . SER A 1 132 ? 4.520 -1.017 -15.888 1.00 97.12 132 SER A C 1
ATOM 1031 O O . SER A 1 132 ? 5.044 -1.748 -15.048 1.00 97.12 132 SER A O 1
ATOM 1033 N N . GLU A 1 133 ? 5.132 0.084 -16.332 1.00 96.25 133 GLU A N 1
ATOM 1034 C CA . GLU A 1 133 ? 6.455 0.515 -15.864 1.00 96.25 133 GLU A CA 1
ATOM 1035 C C . GLU A 1 133 ? 6.392 1.095 -14.449 1.00 96.25 133 GLU A C 1
ATOM 1037 O O . GLU A 1 133 ? 7.269 0.811 -13.633 1.00 96.25 133 GLU A O 1
ATOM 1042 N N . VAL A 1 134 ? 5.336 1.850 -14.133 1.00 94.50 134 VAL A N 1
ATOM 1043 C CA . VAL A 1 134 ? 5.082 2.359 -12.776 1.00 94.50 134 VAL A CA 1
ATOM 1044 C C . VAL A 1 134 ? 4.749 1.220 -11.809 1.00 94.50 134 VAL A C 1
ATOM 1046 O O . VAL A 1 134 ? 5.199 1.240 -10.666 1.00 94.50 134 VAL A O 1
ATOM 1049 N N . LEU A 1 135 ? 4.012 0.211 -12.275 1.00 95.75 135 LEU A N 1
ATOM 1050 C CA . LEU A 1 135 ? 3.584 -0.946 -11.494 1.00 95.75 135 LEU A CA 1
ATOM 1051 C C . LEU A 1 135 ? 4.743 -1.907 -11.194 1.00 95.75 135 LEU A C 1
ATOM 1053 O O . LEU A 1 135 ? 4.952 -2.299 -10.048 1.00 95.75 135 LEU A O 1
ATOM 1057 N N . ARG A 1 136 ? 5.509 -2.299 -12.220 1.00 96.88 136 ARG A N 1
ATOM 1058 C CA . ARG A 1 136 ? 6.474 -3.413 -12.133 1.00 96.88 136 ARG A CA 1
ATOM 1059 C C . ARG A 1 136 ? 7.745 -3.242 -12.969 1.00 96.88 136 ARG A C 1
ATOM 1061 O O . ARG A 1 136 ? 8.474 -4.206 -13.184 1.00 96.88 136 ARG A O 1
ATOM 1068 N N . GLY A 1 137 ? 8.016 -2.035 -13.460 1.00 96.00 137 GLY A N 1
ATOM 1069 C CA . GLY A 1 137 ? 9.243 -1.725 -14.191 1.00 96.00 137 GLY A CA 1
ATOM 1070 C C . GLY A 1 137 ? 10.475 -1.568 -13.286 1.00 96.00 137 GLY A C 1
ATOM 1071 O O . GLY A 1 137 ? 10.360 -1.555 -12.061 1.00 96.00 137 GLY A O 1
ATOM 1072 N N . PRO A 1 138 ? 11.677 -1.389 -13.865 1.00 94.44 138 PRO A N 1
ATOM 1073 C CA . PRO A 1 138 ? 12.930 -1.256 -13.106 1.00 94.44 138 PRO A CA 1
ATOM 1074 C C . PRO A 1 138 ? 12.959 -0.103 -12.098 1.00 94.44 138 PRO A C 1
ATOM 1076 O O . PRO A 1 138 ? 13.679 -0.167 -11.104 1.00 94.44 138 PRO A O 1
ATOM 1079 N N . THR A 1 139 ? 12.177 0.947 -12.345 1.00 91.12 139 THR A N 1
ATOM 1080 C CA . THR A 1 139 ? 12.043 2.110 -11.459 1.00 91.12 139 THR A CA 1
ATOM 1081 C C . THR A 1 139 ? 10.761 2.085 -10.626 1.00 91.12 139 THR A C 1
ATOM 1083 O O . THR A 1 139 ? 10.498 3.056 -9.917 1.00 91.12 139 THR A O 1
ATOM 1086 N N . SER A 1 140 ? 9.950 1.020 -10.705 1.00 92.62 140 SER A N 1
ATOM 1087 C CA . SER A 1 140 ? 8.787 0.858 -9.829 1.00 92.62 140 SER A CA 1
ATOM 1088 C C . SER A 1 140 ? 9.231 0.655 -8.385 1.00 92.62 140 SER A C 1
ATOM 1090 O O . SER A 1 140 ? 10.383 0.314 -8.112 1.00 92.62 140 SER A O 1
ATOM 1092 N N . PHE A 1 141 ? 8.314 0.821 -7.432 1.00 90.31 141 PHE A N 1
ATOM 1093 C CA . PHE A 1 141 ? 8.646 0.607 -6.025 1.00 90.31 141 PHE A CA 1
ATOM 1094 C C . PHE A 1 141 ? 9.160 -0.820 -5.768 1.00 90.31 141 PHE A C 1
ATOM 1096 O O . PHE A 1 141 ? 10.217 -0.986 -5.159 1.00 90.31 141 PHE A O 1
ATOM 1103 N N . GLY A 1 142 ? 8.487 -1.836 -6.320 1.00 91.94 142 GLY A N 1
ATOM 1104 C CA . GLY A 1 142 ? 8.943 -3.226 -6.267 1.00 91.94 142 GLY A CA 1
ATOM 1105 C C . GLY A 1 142 ? 10.272 -3.454 -6.989 1.00 91.94 142 GLY A C 1
ATOM 1106 O O . GLY A 1 142 ? 11.156 -4.101 -6.432 1.00 91.94 142 GLY A O 1
ATOM 1107 N N . GLY A 1 143 ? 10.461 -2.880 -8.184 1.00 93.62 143 GLY A N 1
ATOM 1108 C CA . GLY A 1 143 ? 11.724 -2.963 -8.929 1.00 93.62 143 GLY A CA 1
ATOM 1109 C C . GLY A 1 143 ? 12.904 -2.360 -8.160 1.00 93.62 143 GLY A C 1
ATOM 1110 O O . GLY A 1 143 ? 13.991 -2.935 -8.106 1.00 93.62 143 GLY A O 1
ATOM 1111 N N . LEU A 1 144 ? 12.682 -1.240 -7.472 1.00 91.75 144 LEU A N 1
ATOM 1112 C CA . LEU A 1 144 ? 13.689 -0.635 -6.609 1.00 91.75 144 LEU A CA 1
ATOM 1113 C C . LEU A 1 144 ? 13.980 -1.503 -5.382 1.00 91.75 144 LEU A C 1
ATOM 1115 O O . LEU A 1 144 ? 15.147 -1.624 -5.029 1.00 91.75 144 LEU A O 1
ATOM 1119 N N . ILE A 1 145 ? 12.976 -2.122 -4.754 1.00 89.88 145 ILE A N 1
ATOM 1120 C CA . ILE A 1 145 ? 13.171 -3.003 -3.589 1.00 89.88 145 ILE A CA 1
ATOM 1121 C C . ILE A 1 145 ? 14.093 -4.176 -3.929 1.00 89.88 145 ILE A C 1
ATOM 1123 O O . ILE A 1 145 ? 15.089 -4.379 -3.234 1.00 89.88 145 ILE A O 1
ATOM 1127 N N . VAL A 1 146 ? 13.808 -4.897 -5.017 1.00 92.75 146 VAL A N 1
ATOM 1128 C CA . VAL A 1 146 ? 14.530 -6.137 -5.364 1.00 92.75 146 VAL A CA 1
ATOM 1129 C C . VAL A 1 146 ? 15.982 -5.902 -5.793 1.00 92.75 146 VAL A C 1
ATOM 1131 O O . VAL A 1 146 ? 16.778 -6.832 -5.851 1.00 92.75 146 VAL A O 1
ATOM 1134 N N . THR A 1 147 ? 16.363 -4.648 -6.061 1.00 90.38 147 THR A N 1
ATOM 1135 C CA . THR A 1 147 ? 17.753 -4.265 -6.370 1.00 90.38 147 THR A CA 1
ATOM 1136 C C . THR A 1 147 ? 18.552 -3.816 -5.146 1.00 90.38 147 THR A C 1
ATOM 1138 O O . THR A 1 147 ? 19.739 -3.500 -5.269 1.00 90.38 147 THR A O 1
ATOM 1141 N N . LYS A 1 148 ? 17.934 -3.736 -3.960 1.00 86.38 148 LYS A N 1
ATOM 1142 C CA . LYS A 1 148 ? 18.609 -3.306 -2.730 1.00 86.38 148 LYS A CA 1
ATOM 1143 C C . LYS A 1 148 ? 19.015 -4.500 -1.880 1.00 86.38 148 LYS A C 1
ATOM 1145 O O . LYS A 1 148 ? 18.255 -5.441 -1.681 1.00 86.38 148 LYS A O 1
ATOM 1150 N N . SER 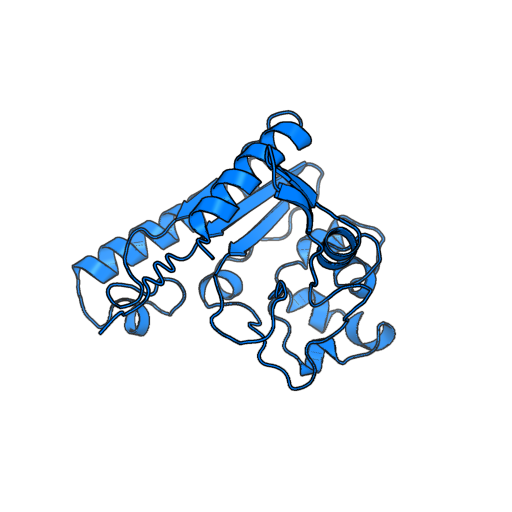A 1 149 ? 20.200 -4.385 -1.294 1.00 83.12 149 SER A N 1
ATOM 1151 C CA . SER A 1 149 ? 20.674 -5.256 -0.227 1.00 83.12 149 SER A CA 1
ATOM 1152 C C . SER A 1 149 ? 21.063 -4.426 0.992 1.00 83.12 149 SER A C 1
ATOM 1154 O O . SER A 1 149 ? 21.556 -3.301 0.863 1.00 83.12 149 SER A O 1
ATOM 1156 N N . TYR A 1 150 ? 20.858 -4.980 2.181 1.00 78.88 150 TYR A N 1
ATOM 1157 C CA . TYR A 1 150 ? 21.294 -4.392 3.440 1.00 78.88 150 TYR A CA 1
ATOM 1158 C C . TYR A 1 150 ? 22.299 -5.317 4.111 1.00 78.88 150 TYR A C 1
ATOM 1160 O O . TYR A 1 150 ? 21.978 -6.464 4.407 1.00 78.88 150 TYR A O 1
ATOM 1168 N N . THR A 1 151 ? 23.504 -4.817 4.368 1.00 82.94 151 THR A N 1
ATOM 1169 C CA . THR A 1 151 ? 24.515 -5.569 5.110 1.00 82.94 151 THR A CA 1
ATOM 1170 C C . THR A 1 151 ? 24.464 -5.172 6.577 1.00 82.94 151 THR A C 1
ATOM 1172 O O . THR A 1 151 ? 24.625 -3.997 6.911 1.00 82.94 151 THR A O 1
ATOM 1175 N N . TYR A 1 152 ? 24.259 -6.151 7.449 1.00 79.38 152 TYR A N 1
ATOM 1176 C CA . TYR A 1 152 ? 24.343 -5.990 8.892 1.00 79.38 152 TYR A CA 1
ATOM 1177 C C . TYR A 1 152 ? 25.587 -6.705 9.406 1.00 79.38 152 TYR A C 1
ATOM 1179 O O . TYR A 1 152 ? 25.726 -7.911 9.232 1.00 79.38 152 TYR A O 1
ATOM 1187 N N . SER A 1 153 ? 26.487 -5.970 10.051 1.00 83.31 153 SER A N 1
ATOM 1188 C CA . SER A 1 153 ? 27.691 -6.538 10.657 1.00 83.31 153 SER A CA 1
ATOM 1189 C C . SER A 1 153 ? 27.572 -6.472 12.172 1.00 83.31 153 SER A C 1
ATOM 1191 O O . SER A 1 153 ? 27.447 -5.385 12.739 1.00 83.31 153 SER A O 1
ATOM 1193 N N . SER A 1 154 ? 27.654 -7.629 12.823 1.00 77.81 154 SER A N 1
ATOM 1194 C CA . SER A 1 154 ? 27.713 -7.731 14.281 1.00 77.81 154 SER A CA 1
ATOM 1195 C C . SER A 1 154 ? 29.122 -8.098 14.725 1.00 77.81 154 SER A C 1
ATOM 1197 O O . SER A 1 154 ? 29.797 -8.929 14.112 1.00 77.81 154 SER A O 1
ATOM 1199 N N . ALA A 1 155 ? 29.581 -7.471 15.810 1.00 73.56 155 ALA A N 1
ATOM 1200 C CA . ALA A 1 155 ? 30.890 -7.758 16.379 1.00 73.56 155 ALA A CA 1
ATOM 1201 C C . ALA A 1 155 ? 30.964 -9.237 16.802 1.00 73.56 155 ALA A C 1
ATOM 1203 O O . ALA A 1 155 ? 30.264 -9.662 17.715 1.00 73.56 155 ALA A O 1
ATOM 1204 N N . GLY A 1 156 ? 31.814 -10.012 16.122 1.00 77.12 156 GLY A N 1
ATOM 1205 C CA . GLY A 1 156 ? 32.091 -11.415 16.445 1.00 77.12 156 GLY A CA 1
ATOM 1206 C C . GLY A 1 156 ? 31.282 -12.471 15.682 1.00 77.12 156 GLY A C 1
ATOM 1207 O O . GLY A 1 156 ? 31.614 -13.645 15.809 1.00 77.12 156 GLY A O 1
ATOM 1208 N N . THR A 1 157 ? 30.281 -12.103 14.869 1.00 74.00 157 THR A N 1
ATOM 1209 C CA . THR A 1 157 ? 29.435 -13.076 14.132 1.00 74.00 157 THR A CA 1
ATOM 1210 C C . THR A 1 157 ? 29.475 -12.934 12.608 1.00 74.00 157 THR A C 1
ATOM 1212 O O . THR A 1 157 ? 28.801 -13.681 11.909 1.00 74.00 157 THR A O 1
ATOM 1215 N N . GLY A 1 158 ? 30.295 -12.025 12.073 1.00 81.25 158 GLY A N 1
ATOM 1216 C CA . GLY A 1 158 ? 30.399 -11.786 10.632 1.00 81.25 158 GLY A CA 1
ATOM 1217 C C . GLY A 1 158 ? 29.397 -10.745 10.126 1.00 81.25 158 GLY A C 1
ATOM 1218 O O . GLY A 1 158 ? 28.893 -9.925 10.895 1.00 81.25 158 GLY A O 1
ATOM 1219 N N . SER A 1 159 ? 29.181 -10.726 8.809 1.00 86.94 159 SER A N 1
ATOM 1220 C CA . SER A 1 159 ? 28.246 -9.809 8.149 1.00 86.94 159 SER A CA 1
ATOM 1221 C C . SER A 1 159 ? 27.157 -10.594 7.434 1.00 86.94 159 SER A C 1
ATOM 1223 O O . SER A 1 159 ? 27.463 -11.391 6.551 1.00 86.94 159 SER A O 1
ATOM 1225 N N . ASP A 1 160 ? 25.907 -10.317 7.782 1.00 84.31 160 ASP A N 1
ATOM 1226 C CA . ASP A 1 160 ? 24.735 -10.840 7.093 1.00 84.31 160 ASP A CA 1
ATOM 1227 C C . ASP A 1 160 ? 24.352 -9.885 5.964 1.00 84.31 160 ASP A C 1
ATOM 1229 O O . ASP A 1 160 ? 24.296 -8.669 6.163 1.00 84.31 160 ASP A O 1
ATOM 1233 N N . VAL A 1 161 ? 24.065 -10.424 4.781 1.00 84.50 161 VAL A N 1
ATOM 1234 C CA . VAL A 1 161 ? 23.520 -9.654 3.658 1.00 84.50 161 VAL A CA 1
ATOM 1235 C C . VAL A 1 161 ? 22.056 -10.028 3.495 1.00 84.50 161 VAL A C 1
ATOM 1237 O O . VAL A 1 161 ? 21.728 -11.164 3.171 1.00 84.50 161 VAL A O 1
ATOM 1240 N N . TYR A 1 162 ? 21.182 -9.053 3.708 1.00 82.25 162 TYR A N 1
ATOM 1241 C CA . TYR A 1 162 ? 19.745 -9.181 3.526 1.00 82.25 162 TYR A CA 1
ATOM 1242 C C . TYR A 1 162 ? 19.356 -8.668 2.143 1.00 82.25 162 TYR A C 1
ATOM 1244 O O . TYR A 1 162 ? 19.681 -7.533 1.784 1.00 82.25 162 TYR A O 1
ATOM 1252 N N . THR A 1 163 ? 18.636 -9.491 1.392 1.00 86.00 163 THR A N 1
ATOM 1253 C CA . THR A 1 163 ? 17.936 -9.127 0.156 1.00 86.00 163 THR A CA 1
ATOM 1254 C C . THR A 1 163 ? 16.432 -9.211 0.388 1.00 86.00 163 THR A C 1
ATOM 1256 O O . THR A 1 163 ? 15.976 -9.838 1.345 1.00 86.00 163 THR A O 1
ATOM 1259 N N . PHE A 1 164 ? 15.660 -8.532 -0.456 1.00 86.44 164 PHE A N 1
ATOM 1260 C CA . PHE A 1 164 ? 14.210 -8.472 -0.322 1.00 86.44 164 PHE A CA 1
ATOM 1261 C C . PHE A 1 164 ? 13.550 -8.810 -1.648 1.00 86.44 164 PHE A C 1
ATOM 1263 O O . PHE A 1 164 ? 13.864 -8.194 -2.6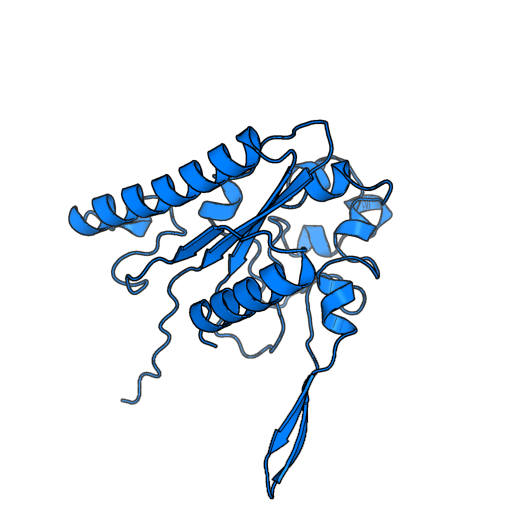64 1.00 86.44 164 PHE A O 1
ATOM 1270 N N . ASP A 1 165 ? 12.591 -9.726 -1.604 1.00 90.81 165 ASP A N 1
ATOM 1271 C CA . ASP A 1 165 ? 11.675 -9.960 -2.709 1.00 90.81 165 ASP A CA 1
ATOM 1272 C C . ASP A 1 165 ? 10.437 -9.071 -2.573 1.00 90.81 165 ASP A C 1
ATOM 1274 O O . ASP A 1 165 ? 10.008 -8.728 -1.465 1.00 90.81 165 ASP A O 1
ATOM 1278 N N . ALA A 1 166 ? 9.851 -8.699 -3.709 1.00 92.75 166 ALA A N 1
ATOM 1279 C CA . ALA A 1 166 ? 8.620 -7.924 -3.763 1.00 92.75 166 ALA A CA 1
ATOM 1280 C C . ALA A 1 166 ? 7.744 -8.336 -4.947 1.00 92.75 166 ALA A C 1
ATOM 1282 O O . ALA A 1 166 ? 8.258 -8.696 -6.009 1.00 92.75 166 ALA A O 1
ATOM 1283 N N . VAL A 1 167 ? 6.428 -8.223 -4.776 1.00 95.25 167 VAL A N 1
ATOM 1284 C CA . VAL A 1 167 ? 5.434 -8.460 -5.826 1.00 95.25 167 VAL A CA 1
ATO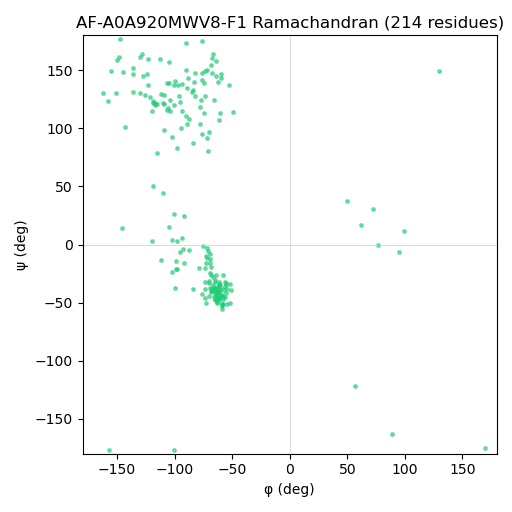M 1285 C C . VAL A 1 167 ? 4.344 -7.373 -5.804 1.00 95.25 167 VAL A C 1
ATOM 1287 O O . VAL A 1 167 ? 3.803 -7.097 -4.733 1.00 95.25 167 VAL A O 1
ATOM 1290 N N . PRO A 1 168 ? 3.998 -6.754 -6.950 1.00 96.56 168 PRO A N 1
ATOM 1291 C CA . PRO A 1 168 ? 4.668 -6.875 -8.247 1.00 96.56 168 PRO A CA 1
ATOM 1292 C C . PRO A 1 168 ? 6.026 -6.139 -8.317 1.00 96.56 168 PRO A C 1
ATOM 1294 O O . PRO A 1 168 ? 6.246 -5.110 -7.678 1.00 96.56 168 PRO A O 1
ATOM 1297 N N . SER A 1 169 ? 6.953 -6.666 -9.117 1.00 96.62 169 SER A N 1
ATOM 1298 C CA . SER A 1 169 ? 8.303 -6.143 -9.369 1.00 96.62 169 SER A CA 1
ATOM 1299 C C . SER A 1 169 ? 8.854 -6.643 -10.715 1.00 96.62 169 SER A C 1
ATOM 1301 O O . SER A 1 169 ? 8.174 -7.354 -11.458 1.00 96.62 169 SER A O 1
ATOM 1303 N N . THR A 1 170 ? 10.105 -6.295 -11.028 1.00 95.31 170 THR A N 1
ATOM 1304 C CA . THR A 1 170 ? 10.805 -6.782 -12.226 1.00 95.31 170 THR A CA 1
ATOM 1305 C C . THR A 1 170 ? 11.162 -8.264 -12.179 1.00 95.31 170 THR A C 1
ATOM 1307 O O . THR A 1 170 ? 11.339 -8.867 -13.234 1.00 95.31 170 THR A O 1
ATOM 1310 N N . THR A 1 171 ? 11.300 -8.847 -10.986 1.00 94.25 171 THR A N 1
ATOM 1311 C CA . THR A 1 171 ? 11.645 -10.266 -10.802 1.00 94.25 171 THR A CA 1
ATOM 1312 C C . THR A 1 171 ? 10.420 -11.130 -10.519 1.00 94.25 171 THR A C 1
ATOM 1314 O O . THR A 1 171 ? 10.463 -12.333 -10.759 1.00 94.25 171 THR A O 1
ATOM 1317 N N . SER A 1 172 ? 9.322 -10.527 -10.055 1.00 95.62 172 SER A N 1
ATOM 1318 C CA . SER A 1 172 ? 8.042 -11.198 -9.826 1.00 95.62 172 SER A CA 1
ATOM 1319 C C . SER A 1 172 ? 6.887 -10.273 -10.194 1.00 95.62 172 SER A C 1
ATOM 1321 O O . SER A 1 172 ? 6.533 -9.364 -9.447 1.00 95.62 172 SER A O 1
ATOM 1323 N N . SER A 1 173 ? 6.303 -10.472 -11.375 1.00 96.12 173 SER A N 1
ATOM 1324 C CA . SER A 1 173 ? 5.255 -9.594 -11.902 1.00 96.12 173 SER A CA 1
ATOM 1325 C C . SER A 1 173 ? 3.871 -9.835 -11.296 1.00 96.12 173 SER A C 1
ATOM 1327 O O . SER A 1 173 ? 3.024 -8.952 -11.406 1.00 96.12 173 SER A O 1
ATOM 1329 N N . SER A 1 174 ? 3.646 -11.013 -10.709 1.00 96.25 174 SER A N 1
ATOM 1330 C CA . SER A 1 174 ? 2.372 -11.481 -10.159 1.00 96.25 174 SER A CA 1
ATOM 1331 C C . SER A 1 174 ? 2.617 -12.532 -9.069 1.00 96.25 174 SER A C 1
ATOM 1333 O O . SER A 1 174 ? 3.599 -13.273 -9.168 1.00 96.25 174 SER A O 1
ATOM 1335 N N . PRO A 1 175 ? 1.745 -12.636 -8.048 1.00 94.56 175 PRO A N 1
ATOM 1336 C CA . PRO A 1 175 ? 1.778 -13.739 -7.086 1.00 94.56 175 PRO A CA 1
ATOM 1337 C C . PRO A 1 175 ? 1.305 -15.077 -7.688 1.00 94.56 175 PRO A C 1
ATOM 1339 O O . PRO A 1 175 ? 1.459 -16.117 -7.052 1.00 94.56 175 PRO A O 1
ATOM 1342 N N . GLY A 1 176 ? 0.704 -15.075 -8.884 1.00 94.31 176 GLY A N 1
ATOM 1343 C CA . GLY A 1 176 ? 0.067 -16.255 -9.465 1.00 94.31 176 GLY A CA 1
ATOM 1344 C C . GLY A 1 176 ? -1.002 -16.819 -8.526 1.00 94.31 176 GLY A C 1
ATOM 1345 O O . GLY A 1 176 ? -1.935 -16.119 -8.133 1.00 94.31 176 GLY A O 1
ATOM 1346 N N . THR A 1 177 ? -0.850 -18.085 -8.134 1.00 93.81 177 THR A N 1
ATOM 1347 C CA . THR A 1 177 ? -1.766 -18.762 -7.200 1.00 93.81 177 THR A CA 1
ATOM 1348 C C . THR A 1 177 ? -1.411 -18.571 -5.727 1.00 93.81 177 THR A C 1
ATOM 1350 O O . THR A 1 177 ? -2.136 -19.069 -4.865 1.00 93.81 177 THR A O 1
ATOM 1353 N N . ASP A 1 178 ? -0.291 -17.913 -5.421 1.00 92.44 178 ASP A N 1
ATOM 1354 C CA . ASP A 1 178 ? 0.112 -17.686 -4.038 1.00 92.44 178 ASP A CA 1
ATOM 1355 C C . ASP A 1 178 ? -0.844 -16.707 -3.338 1.00 92.44 178 ASP A C 1
ATOM 1357 O O . ASP A 1 178 ? -1.439 -15.841 -3.991 1.00 92.44 178 ASP A O 1
ATOM 1361 N N . PRO A 1 179 ? -0.959 -16.779 -1.998 1.00 90.31 179 PRO A N 1
ATOM 1362 C CA . PRO A 1 179 ? -1.646 -15.753 -1.224 1.00 90.31 179 PRO A CA 1
ATOM 1363 C C . PRO A 1 179 ? -1.098 -14.367 -1.557 1.00 90.31 179 PRO A C 1
ATOM 1365 O O . PRO A 1 179 ? 0.110 -14.204 -1.675 1.00 90.31 179 PRO A O 1
ATOM 1368 N N . TYR A 1 180 ? -1.979 -13.384 -1.706 1.00 90.31 180 TYR A N 1
ATOM 1369 C CA . TYR A 1 180 ? -1.586 -12.008 -1.972 1.00 90.31 180 TYR A CA 1
ATOM 1370 C C . TYR A 1 180 ? -2.620 -11.042 -1.415 1.00 90.31 180 TYR A C 1
ATOM 1372 O O . TYR A 1 180 ? -3.823 -11.187 -1.659 1.00 90.31 180 TYR A O 1
ATOM 1380 N N . PHE A 1 181 ? -2.160 -10.046 -0.665 1.00 89.25 181 PHE A N 1
ATOM 1381 C CA . PHE A 1 181 ? -3.026 -8.977 -0.194 1.00 89.25 181 PHE A CA 1
ATOM 1382 C C . PHE A 1 181 ? -3.124 -7.843 -1.219 1.00 89.25 181 PHE A C 1
ATOM 1384 O O . PHE A 1 181 ? -2.211 -7.038 -1.391 1.00 89.25 181 PHE A O 1
ATOM 1391 N N . THR A 1 182 ? -4.285 -7.741 -1.864 1.00 89.75 182 THR A N 1
ATOM 1392 C CA . THR A 1 182 ? -4.550 -6.772 -2.938 1.00 89.75 182 THR A CA 1
ATOM 1393 C C . THR A 1 182 ? -4.715 -5.333 -2.441 1.00 89.75 182 THR A C 1
ATOM 1395 O O . THR A 1 182 ? -4.578 -4.397 -3.222 1.00 89.75 182 THR A O 1
ATOM 1398 N N . GLY A 1 183 ? -5.019 -5.137 -1.156 1.00 85.94 183 GLY A N 1
ATOM 1399 C CA . GLY A 1 183 ? -5.372 -3.847 -0.554 1.00 85.94 183 GLY A CA 1
ATOM 1400 C C . GLY A 1 183 ? -6.664 -3.938 0.264 1.00 85.94 183 GLY A C 1
ATOM 1401 O O . GLY A 1 183 ? -7.529 -4.768 -0.017 1.00 85.94 183 GLY A O 1
ATOM 1402 N N . GLY A 1 184 ? -6.772 -3.118 1.312 1.00 86.56 184 GLY A N 1
ATOM 1403 C CA . GLY A 1 184 ? -7.873 -3.173 2.278 1.00 86.56 184 GLY A CA 1
ATOM 1404 C C . GLY A 1 184 ? -8.959 -2.119 2.063 1.00 86.56 184 GLY A C 1
ATOM 1405 O O . GLY A 1 184 ? -8.894 -1.313 1.132 1.00 86.56 184 GLY A O 1
ATOM 1406 N N . TYR A 1 185 ? -9.942 -2.107 2.972 1.00 87.44 185 TYR A N 1
ATOM 1407 C CA . TYR A 1 185 ? -11.043 -1.139 2.972 1.00 87.44 185 TYR A CA 1
ATOM 1408 C C . TYR A 1 185 ? -10.507 0.292 2.903 1.00 87.44 185 TYR A C 1
ATOM 1410 O O . TYR A 1 185 ? -10.869 1.038 1.997 1.00 87.44 185 TYR A O 1
ATOM 1418 N N . THR A 1 186 ? -9.554 0.627 3.777 1.00 85.31 186 THR A N 1
ATOM 1419 C CA . THR A 1 186 ? -8.964 1.964 3.870 1.00 85.31 186 THR A CA 1
ATOM 1420 C C . THR A 1 186 ? -8.338 2.406 2.549 1.00 85.31 186 THR A C 1
ATOM 1422 O O . THR A 1 186 ? -8.596 3.515 2.089 1.00 85.31 186 THR A O 1
ATOM 1425 N N . THR A 1 187 ? -7.552 1.539 1.902 1.00 83.88 187 THR A N 1
ATOM 1426 C CA . THR A 1 187 ? -6.934 1.842 0.602 1.00 83.88 187 THR A CA 1
ATOM 1427 C C . THR A 1 187 ? -7.982 2.043 -0.489 1.00 83.88 187 THR A C 1
ATOM 1429 O O . THR A 1 187 ? -7.809 2.909 -1.339 1.00 83.88 187 THR A O 1
ATOM 1432 N N . SER A 1 188 ? -9.066 1.263 -0.468 1.00 85.31 188 SER A N 1
ATOM 1433 C CA . SER A 1 188 ? -10.119 1.339 -1.484 1.00 85.31 188 SER A CA 1
ATOM 1434 C C . SER A 1 188 ? -11.013 2.577 -1.357 1.00 85.31 188 SER A C 1
ATOM 1436 O O . SER A 1 188 ? -11.451 3.099 -2.380 1.00 85.31 188 SER A O 1
ATOM 1438 N N . THR A 1 189 ? -11.251 3.071 -0.135 1.00 84.19 189 THR A N 1
ATOM 1439 C CA . THR A 1 189 ? -12.225 4.143 0.139 1.00 84.19 189 THR A CA 1
ATOM 1440 C C . THR A 1 189 ? -11.595 5.516 0.351 1.00 84.19 189 THR A C 1
ATOM 1442 O O . THR A 1 189 ? -12.277 6.515 0.160 1.00 84.19 189 THR A O 1
ATOM 1445 N N . MET A 1 190 ? -10.322 5.584 0.757 1.00 78.50 190 MET A N 1
ATOM 1446 C CA . MET A 1 190 ? -9.631 6.832 1.125 1.00 78.50 190 MET A CA 1
ATOM 1447 C C . MET A 1 190 ? -8.554 7.210 0.095 1.00 78.50 190 MET A C 1
ATOM 1449 O O . MET A 1 190 ? -7.417 7.526 0.451 1.00 78.50 190 MET A O 1
ATOM 1453 N N . GLN A 1 191 ? -8.877 7.108 -1.196 1.00 68.69 191 GLN A N 1
ATOM 1454 C CA . GLN A 1 191 ? -7.948 7.442 -2.279 1.00 68.69 191 GLN A CA 1
ATOM 1455 C C . GLN A 1 191 ? -7.811 8.963 -2.440 1.00 68.69 191 GLN A C 1
ATOM 1457 O O . GLN A 1 191 ? -8.759 9.705 -2.207 1.00 68.69 191 GLN A O 1
ATOM 1462 N N . LEU A 1 192 ? -6.621 9.415 -2.839 1.00 66.44 192 LEU A N 1
ATOM 1463 C CA . LEU A 1 192 ? -6.350 10.824 -3.136 1.00 66.44 192 LEU A CA 1
ATOM 1464 C C . LEU A 1 192 ? -6.945 11.209 -4.501 1.00 66.44 192 LEU A C 1
ATOM 1466 O O . LEU A 1 192 ? -6.812 10.448 -5.468 1.00 66.44 192 LEU A O 1
ATOM 1470 N N . GLU A 1 193 ? -7.496 12.417 -4.620 1.00 62.53 193 GLU A N 1
ATOM 1471 C CA . GLU A 1 193 ? -8.029 12.945 -5.883 1.00 62.53 193 GLU A CA 1
ATOM 1472 C C . GLU A 1 193 ? -6.932 13.542 -6.783 1.00 62.53 193 GLU A C 1
ATOM 1474 O O . GLU A 1 193 ? -5.916 14.074 -6.320 1.00 62.53 193 GLU A O 1
ATOM 1479 N N . LYS A 1 194 ? -7.103 13.430 -8.109 1.00 55.28 194 LYS A N 1
ATOM 1480 C CA . LYS A 1 194 ? -6.106 13.888 -9.099 1.00 55.28 194 LYS A CA 1
ATOM 1481 C C . LYS A 1 194 ? -5.958 15.414 -9.050 1.00 55.28 194 LYS A C 1
ATOM 1483 O O . LYS A 1 194 ? -6.917 16.130 -9.323 1.00 55.28 194 LYS A O 1
ATOM 1488 N N . SER A 1 195 ? -4.740 15.921 -8.841 1.00 47.59 195 SER A N 1
ATOM 1489 C CA . SER A 1 195 ? -4.435 17.350 -9.008 1.00 47.59 195 SER A CA 1
ATOM 1490 C C . SER A 1 195 ? -3.294 17.571 -10.010 1.00 47.59 195 SER A C 1
ATOM 1492 O O . SER A 1 195 ? -2.294 16.854 -10.026 1.00 47.59 195 SER A O 1
ATOM 1494 N N . MET A 1 196 ? -3.460 18.567 -10.885 1.00 39.91 196 MET A N 1
ATOM 1495 C CA . MET A 1 196 ? -2.467 18.963 -11.885 1.00 39.91 196 MET A CA 1
ATOM 1496 C C . MET A 1 196 ? -1.602 20.099 -11.329 1.00 39.91 196 MET A C 1
ATOM 1498 O O . MET A 1 196 ? -2.060 21.234 -11.320 1.00 39.91 196 MET A O 1
ATOM 1502 N N . LEU A 1 197 ? -0.391 19.799 -10.838 1.00 43.03 197 LEU A N 1
ATOM 1503 C CA . LEU A 1 197 ? 0.864 20.596 -10.862 1.00 43.03 197 LEU A CA 1
ATOM 1504 C C . LEU A 1 197 ? 1.907 19.919 -9.927 1.00 43.03 197 LEU A C 1
ATOM 1506 O O . LEU A 1 197 ? 1.665 18.810 -9.480 1.00 43.03 197 LEU A O 1
ATOM 1510 N N . PHE A 1 198 ? 3.103 20.473 -9.671 1.00 50.22 198 PHE A N 1
ATOM 1511 C CA . PHE A 1 198 ? 4.257 19.685 -9.177 1.00 50.22 198 PHE A CA 1
ATOM 1512 C C . PHE A 1 198 ? 4.685 19.923 -7.710 1.00 50.22 198 PHE A C 1
ATOM 1514 O O . PHE A 1 198 ? 5.485 20.824 -7.462 1.00 50.22 198 PHE A O 1
ATOM 1521 N N . LYS A 1 199 ? 4.255 19.034 -6.788 1.00 53.22 199 LYS A N 1
ATOM 1522 C CA . LYS A 1 199 ? 4.868 18.637 -5.487 1.00 53.22 199 LYS A CA 1
ATOM 1523 C C . LYS A 1 199 ? 4.267 17.291 -5.021 1.00 53.22 199 LYS A C 1
ATOM 1525 O O . LYS A 1 199 ? 3.049 17.176 -4.977 1.00 53.22 199 LYS A O 1
ATOM 1530 N N . LEU A 1 200 ? 5.079 16.296 -4.639 1.00 59.34 200 LEU A N 1
ATOM 1531 C CA . LEU A 1 200 ? 4.616 14.976 -4.152 1.00 59.34 200 LEU A CA 1
ATOM 1532 C C . L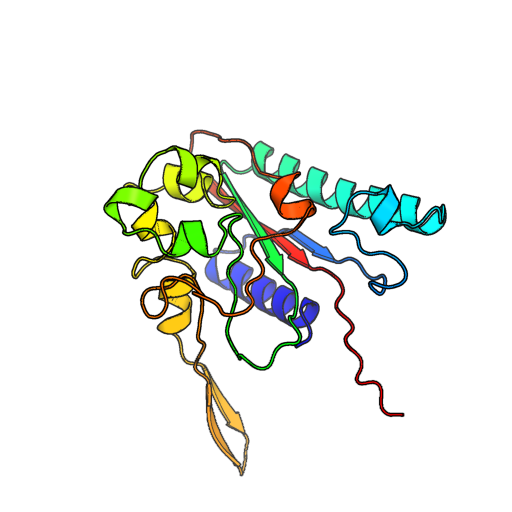EU A 1 200 ? 4.777 14.856 -2.624 1.00 59.34 200 LEU A C 1
ATOM 1534 O O . LEU A 1 200 ? 5.823 15.241 -2.095 1.00 59.34 200 LEU A O 1
ATOM 1538 N N . LYS A 1 201 ? 3.800 14.273 -1.917 1.00 70.88 201 LYS A N 1
ATOM 1539 C CA . LYS A 1 201 ? 3.913 13.927 -0.489 1.00 70.88 201 LYS A CA 1
ATOM 1540 C C . LYS A 1 201 ? 3.369 12.544 -0.148 1.00 70.88 201 LYS A C 1
ATOM 1542 O O . LYS A 1 201 ? 2.408 12.073 -0.726 1.00 70.88 201 LYS A O 1
ATOM 1547 N N . LEU A 1 202 ? 3.981 11.888 0.832 1.00 69.44 202 LEU A N 1
ATOM 1548 C CA . LEU A 1 202 ? 3.602 10.544 1.252 1.00 69.44 202 LEU A CA 1
ATOM 1549 C C . LEU A 1 202 ? 2.675 10.553 2.479 1.00 69.44 202 LEU A C 1
ATOM 1551 O O . LEU A 1 202 ? 2.939 11.259 3.459 1.00 69.44 202 LEU A O 1
ATOM 1555 N N . ILE A 1 203 ? 1.646 9.706 2.447 1.00 70.56 203 ILE A N 1
ATOM 1556 C CA . ILE A 1 203 ? 0.808 9.333 3.589 1.00 70.56 203 ILE A CA 1
ATOM 1557 C C . ILE A 1 203 ? 1.032 7.841 3.847 1.00 70.56 203 ILE A C 1
ATOM 1559 O O . ILE A 1 203 ? 0.804 7.005 2.979 1.00 70.56 203 ILE A O 1
ATOM 1563 N N . MET A 1 204 ? 1.491 7.493 5.042 1.00 69.75 204 MET A N 1
ATOM 1564 C CA . MET A 1 204 ? 1.633 6.113 5.488 1.00 69.75 204 MET A CA 1
ATOM 1565 C C . MET A 1 204 ? 0.590 5.795 6.547 1.00 69.75 204 MET A C 1
ATOM 1567 O O . MET A 1 204 ? 0.466 6.477 7.566 1.00 69.75 204 MET A O 1
ATOM 1571 N N . ILE A 1 205 ? -0.122 4.709 6.313 1.00 65.88 205 ILE A N 1
ATOM 1572 C CA . ILE A 1 205 ? -1.089 4.136 7.226 1.00 65.88 205 ILE A CA 1
ATOM 1573 C C . ILE A 1 205 ? -0.520 2.814 7.715 1.00 65.88 205 ILE A C 1
ATOM 1575 O O . ILE A 1 205 ? -0.089 1.974 6.932 1.00 65.88 205 ILE A O 1
ATOM 1579 N N . VAL A 1 206 ? -0.511 2.635 9.029 1.00 66.62 206 VAL A N 1
ATOM 1580 C CA . VAL A 1 206 ? -0.049 1.413 9.673 1.00 66.62 206 VAL A CA 1
ATOM 1581 C C . VAL A 1 206 ? -1.205 0.817 10.445 1.00 66.62 206 VAL A C 1
ATOM 1583 O O . VAL A 1 206 ? -1.760 1.431 11.363 1.00 66.62 206 VAL A O 1
ATOM 1586 N N . HIS A 1 207 ? -1.542 -0.415 10.099 1.00 64.38 207 HIS A N 1
ATOM 1587 C CA . HIS A 1 207 ? -2.483 -1.198 10.876 1.00 64.38 207 HIS A CA 1
ATOM 1588 C C . HIS A 1 207 ? -1.733 -1.877 12.026 1.00 64.38 207 HIS A C 1
ATOM 1590 O O . HIS A 1 207 ? -0.661 -2.458 11.830 1.00 64.38 207 HIS A O 1
ATOM 1596 N N . ALA A 1 208 ? -2.277 -1.793 13.244 1.00 46.00 208 ALA A N 1
ATOM 1597 C CA . ALA A 1 208 ? -1.728 -2.519 14.382 1.00 46.00 208 ALA A CA 1
ATOM 1598 C C . ALA A 1 208 ? -1.793 -4.017 14.103 1.00 46.00 208 ALA A C 1
ATOM 1600 O O . ALA A 1 208 ? -2.846 -4.649 14.176 1.00 46.00 208 ALA A O 1
ATOM 1601 N N . ILE A 1 209 ? -0.632 -4.595 13.831 1.00 45.62 209 ILE A N 1
ATOM 1602 C CA . ILE A 1 209 ? -0.425 -6.029 13.929 1.00 45.62 209 ILE A CA 1
ATOM 1603 C C . ILE A 1 209 ? 0.592 -6.219 15.042 1.00 45.62 209 ILE A C 1
ATOM 1605 O O . ILE A 1 209 ? 1.789 -6.403 14.822 1.00 45.62 209 ILE A O 1
ATOM 1609 N N . GLN A 1 210 ? 0.098 -6.131 16.277 1.00 36.22 210 GLN A N 1
ATOM 1610 C CA . GLN A 1 210 ? 0.706 -6.865 17.379 1.00 36.22 210 GLN A CA 1
ATOM 1611 C C . GLN A 1 210 ? 0.380 -8.345 17.150 1.00 36.22 210 GLN A C 1
ATOM 1613 O O . GLN A 1 210 ? -0.569 -8.877 17.708 1.00 36.22 210 GLN A O 1
ATOM 1618 N N . GLN A 1 211 ? 1.140 -9.009 16.279 1.00 37.56 211 GLN A N 1
ATOM 1619 C CA . GLN A 1 21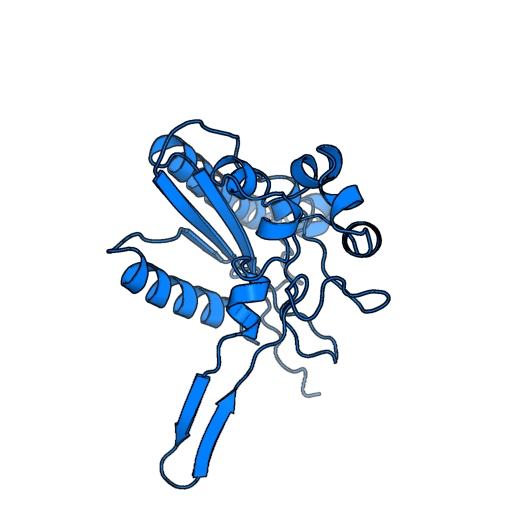1 ? 1.300 -10.452 16.409 1.00 37.56 211 GLN A CA 1
ATOM 1620 C C . GLN A 1 211 ? 2.272 -10.668 17.565 1.00 37.56 211 GLN A C 1
ATOM 1622 O O . GLN A 1 211 ? 3.486 -10.577 17.384 1.00 37.56 211 GLN A O 1
ATOM 1627 N N . GLU A 1 212 ? 1.743 -10.891 18.765 1.00 36.12 212 GLU A N 1
ATOM 1628 C CA . GLU A 1 212 ? 2.515 -11.598 19.780 1.00 36.12 212 GLU A CA 1
ATOM 1629 C C . GLU A 1 212 ? 2.342 -13.097 19.558 1.00 36.12 212 GLU A C 1
ATOM 1631 O O . GLU A 1 212 ? 1.237 -13.603 19.358 1.00 36.12 212 GLU A O 1
ATOM 1636 N N . HIS A 1 213 ? 3.481 -13.785 19.544 1.00 37.56 213 HIS A N 1
ATOM 1637 C CA . HIS A 1 213 ? 3.576 -15.231 19.601 1.00 37.56 213 HIS A CA 1
ATOM 1638 C C . HIS A 1 213 ? 2.704 -15.740 20.752 1.00 37.56 213 HIS A C 1
ATOM 1640 O O . HIS A 1 213 ? 3.013 -15.492 21.917 1.00 37.56 213 HIS A O 1
ATOM 1646 N N . MET A 1 214 ? 1.639 -16.476 20.436 1.00 30.56 214 MET A N 1
ATOM 1647 C CA . MET A 1 214 ? 0.971 -17.300 21.436 1.00 30.56 214 MET A CA 1
ATOM 1648 C C . MET A 1 214 ? 1.890 -18.481 21.746 1.00 30.56 214 MET A C 1
ATOM 1650 O O . MET A 1 214 ? 1.875 -19.495 21.055 1.00 30.56 214 MET A O 1
ATOM 1654 N N . VAL A 1 215 ? 2.740 -18.310 22.759 1.00 35.50 215 VAL A N 1
ATOM 1655 C CA . VAL A 1 215 ? 3.279 -19.438 23.516 1.00 35.50 215 VAL A CA 1
ATOM 1656 C C . VAL A 1 215 ? 2.165 -19.859 24.470 1.00 35.50 215 VAL A C 1
ATOM 1658 O O . VAL A 1 215 ? 1.885 -19.162 25.446 1.00 35.50 215 VAL A O 1
ATOM 1661 N N . HIS A 1 216 ? 1.497 -20.957 24.133 1.00 39.94 216 HIS A N 1
ATOM 1662 C CA . HIS A 1 216 ? 0.769 -21.784 25.088 1.00 39.94 216 HIS A CA 1
ATOM 1663 C C . HIS A 1 216 ? 1.602 -23.025 25.383 1.00 39.94 216 HIS A C 1
ATOM 1665 O O . HIS A 1 216 ? 2.198 -23.561 24.420 1.00 39.94 216 HIS A O 1
#

pLDDT: mean 84.06, std 14.14, range [30.56, 98.25]

Sequence (216 aa):
MNAQKVAERFAYHFVQRSGGLFPHVIVSNLHRTKLDPNREVVEAAQGNLGAVQAYNAYHKFIQTAIDTVETYFNSGVLLDLHGHGHDIQRLELGYLLDSNDLDLGNVQINAPTYAEKSSISQITSLSPATFSEVLRGPTSFGGLIVTKSYTYSSAGTGSDVYTFDAVPSTTSSSPGTDPYFTGGYTTSTMQLEKSMLFKLKLIMIVHAIQQEHMVH

Radius of gyration: 18.16 Å; Cα contacts (8 Å, |Δi|>4): 358; chains: 1; bounding box: 53×44×48 Å